Protein AF-A0AAV1ZT58-F1 (afdb_monomer_lite)

pLDDT: mean 81.41, std 15.28, range [24.97, 96.44]

Foldseek 3Di:
DPPPDDPPPDVPVFDWQEKEWQDPDPPPWTWMWTATFQGWIKIWIWGDDPPDIDIDIDTDDDPDDCVQWTWNYKYADPNRQKIKTKIAGPDDDDPPDDDPGIDMDMDGRDDPVVVVVVVVVVFAPPVDPDPPVPLQCSNVVSVLVVVLVCQQVLHDDDPVLVVLLVDDLVCPQPGGDLNVLLSSLSVLVCLLVCSRPDDNPPSVSSVVSNQSSLLSLLLVLLVVLCVVCVVPLVVADPLLLLLNLLSQLSCCLPPVDHDVVSCVSVVHDTDPDNVPRFQSDADPPPRAGWDDDGQFWTAGPVGDIFGAAQNRRDTPPDDDWFAFPPPRHIHDPPNDPPDQARSSNSGGTD

Secondary structure (DSSP, 8-state):
----------SSSS-EEEEEEEESSSTTEEEEEEEETT--EEEEEEEE-SS-EEEEEEEE------TTEEEEEEEE-TTSSEEEEEEEE-SPPPTTSPP---EEEEEESS-HHHHHHHHHHHSS--S-----TT--GGGGHHHHHHHHHHHHTTPPPPHHHHHHHHS-GGGHHHH--HHHHHHHHHHHHHHHTT-S-S--S-HHHHHHHHHHHHHHHHHHHHHHHHHHHTT-GGG--HHHHHHHHHHHHHHHHHH----HHHHHHTTPPPPSSGGGPPP-EE-TTT--EE----SSEEE-TT--EEEBBTTT--B--SS-EEE-TTT--EEETTS--S-SB-TTT-PBP-

Radius of gyration: 26.02 Å; chains: 1; bounding bo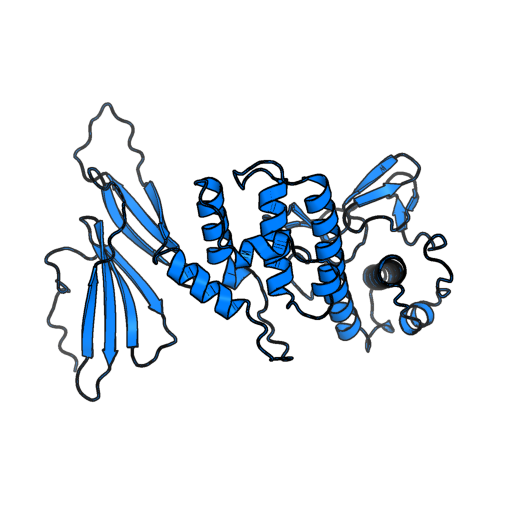x: 71×45×79 Å

Sequence (350 aa):
MIRNVGHSFGLHNLPVTGMAVIDTKSIPQYKVLIATTEGKLIEVKVSLGEDEIKFQHDRLTIDLDLKNNMIQGLALSTNGLLGGIVLKTAVYYDHLEKKEPLQFAMFVTKPFEEIYAKLKNVLKPQYSFLNTDSNAITSYTDYLDIIRMNLAAGIPLPDWLTSFTTNALQNYENCYSTLELYFIRFILHAYVSGLAVGVPKDKTNFEAKMNEIDALIMRRYISKVINSCKESLDLLSPGQAQSLLLMADWLFKKFDTTLDFLYAAFGCDIPIESETLPARETCGICKEEVKLDDLKVAQCPKGHEFTRCCQSLLLCDVVPFNSCPACKSVALKDIWNFDPYCTYCGMMAI

Structure (mmCIF, N/CA/C/O backbone):
data_AF-A0AAV1ZT58-F1
#
_entry.id   AF-A0AAV1ZT58-F1
#
loop_
_atom_site.group_PDB
_atom_site.id
_atom_site.type_symbol
_atom_site.label_atom_id
_atom_site.label_alt_id
_atom_site.label_comp_id
_atom_site.label_asym_id
_atom_site.label_entity_id
_atom_site.label_seq_id
_atom_site.pdbx_PDB_ins_code
_atom_site.Cartn_x
_atom_site.Cartn_y
_atom_site.Cartn_z
_atom_site.occupancy
_atom_site.B_iso_or_equiv
_atom_site.auth_seq_id
_atom_site.auth_comp_id
_atom_site.auth_asym_id
_atom_site.auth_atom_id
_atom_site.pdbx_PDB_model_num
ATOM 1 N N . MET A 1 1 ? -2.047 -23.089 46.368 1.00 28.31 1 MET A N 1
ATOM 2 C CA . MET A 1 1 ? -3.448 -23.492 46.111 1.00 28.31 1 MET A CA 1
ATOM 3 C C . MET A 1 1 ? -4.281 -22.217 46.054 1.00 28.31 1 MET A C 1
ATOM 5 O O . MET A 1 1 ? -4.637 -21.692 47.100 1.00 28.31 1 MET A O 1
ATOM 9 N N . ILE A 1 2 ? -4.491 -21.653 44.861 1.00 27.42 2 ILE A N 1
ATOM 10 C CA . ILE A 1 2 ? -5.350 -20.471 44.695 1.00 27.42 2 ILE A CA 1
ATOM 11 C C . ILE A 1 2 ? -6.784 -20.979 44.850 1.00 27.42 2 ILE A C 1
ATOM 13 O O . ILE A 1 2 ? -7.289 -21.691 43.984 1.00 27.42 2 ILE A O 1
ATOM 17 N N . ARG A 1 3 ? -7.405 -20.721 46.005 1.00 24.97 3 ARG A N 1
ATOM 18 C CA . ARG A 1 3 ? -8.822 -21.026 46.216 1.00 24.97 3 ARG A CA 1
ATOM 19 C C . ARG A 1 3 ? -9.619 -20.106 45.300 1.00 24.97 3 ARG A C 1
ATOM 21 O O . ARG A 1 3 ? -9.642 -18.899 45.511 1.00 24.97 3 ARG A O 1
ATOM 28 N N . ASN A 1 4 ? -10.231 -20.689 44.278 1.00 34.06 4 ASN A N 1
ATOM 29 C CA . ASN A 1 4 ? -11.137 -19.993 43.381 1.00 34.06 4 ASN A CA 1
ATOM 30 C C . ASN A 1 4 ? -12.435 -19.702 44.153 1.00 34.06 4 ASN A C 1
ATOM 32 O O . ASN A 1 4 ? -13.317 -20.553 44.247 1.00 34.06 4 ASN A O 1
ATOM 36 N N . VAL A 1 5 ? -12.489 -18.541 44.803 1.00 28.61 5 VAL A N 1
ATOM 37 C CA . VAL A 1 5 ? -13.676 -18.025 45.488 1.00 28.61 5 VAL A CA 1
ATOM 38 C C . VAL A 1 5 ? -14.131 -16.811 44.698 1.00 28.61 5 VAL A C 1
ATOM 40 O O . VAL A 1 5 ? -13.595 -15.721 44.859 1.00 28.61 5 VAL A O 1
ATOM 43 N N . GLY A 1 6 ? -15.091 -17.018 43.805 1.00 28.69 6 GLY A N 1
ATOM 44 C CA . GLY A 1 6 ? -15.714 -15.931 43.067 1.00 28.69 6 GLY A CA 1
ATOM 45 C C . GLY A 1 6 ? -16.091 -16.349 41.661 1.00 28.69 6 GLY A C 1
ATOM 46 O O . GLY A 1 6 ? -15.263 -16.348 40.756 1.00 28.69 6 GLY A O 1
ATOM 47 N N . HIS A 1 7 ? -17.382 -16.603 41.449 1.00 33.56 7 HIS A N 1
ATOM 48 C CA . HIS A 1 7 ? -17.976 -16.115 40.212 1.00 33.56 7 HIS A CA 1
ATOM 49 C C . HIS A 1 7 ? -17.574 -14.645 40.092 1.00 33.56 7 HIS A C 1
ATOM 51 O O . HIS A 1 7 ? -17.769 -13.887 41.042 1.00 33.56 7 HIS A O 1
ATOM 57 N N . SER A 1 8 ? -16.970 -14.261 38.974 1.00 39.00 8 SER A N 1
ATOM 58 C CA . SER A 1 8 ? -16.594 -12.887 38.669 1.00 39.00 8 SER A CA 1
ATOM 59 C C . SER A 1 8 ? -17.848 -12.034 38.449 1.00 39.00 8 SER A C 1
ATOM 61 O O . SER A 1 8 ? -18.109 -11.533 37.361 1.00 39.00 8 SER A O 1
ATOM 63 N N . PHE A 1 9 ? -18.611 -11.803 39.518 1.00 41.16 9 PHE A N 1
ATOM 64 C CA . PHE A 1 9 ? -19.141 -10.474 39.759 1.00 41.16 9 PHE A CA 1
ATOM 65 C C . PHE A 1 9 ? -17.897 -9.603 39.938 1.00 41.16 9 PHE A C 1
ATOM 67 O O . PHE A 1 9 ? -17.334 -9.507 41.026 1.00 41.16 9 PHE A O 1
ATOM 74 N N . GLY A 1 10 ? -17.372 -9.084 38.823 1.00 46.00 10 GLY A N 1
ATOM 75 C CA . GLY A 1 10 ? -16.346 -8.048 38.867 1.00 46.00 10 GLY A CA 1
ATOM 76 C C . GLY A 1 10 ? -16.891 -6.837 39.626 1.00 46.00 10 GLY A C 1
ATOM 77 O O . GLY A 1 10 ? -18.011 -6.858 40.122 1.00 46.00 10 GLY A O 1
ATOM 78 N N . LEU A 1 11 ? -16.158 -5.731 39.673 1.00 49.84 11 LEU A N 1
ATOM 79 C CA . LEU A 1 11 ? -16.594 -4.465 40.292 1.00 49.84 11 LEU A CA 1
ATOM 80 C C . LEU A 1 11 ? -17.981 -3.916 39.851 1.00 49.84 11 LEU A C 1
ATOM 82 O O . LEU A 1 11 ? -18.419 -2.867 40.321 1.00 49.84 11 LEU A O 1
ATOM 86 N N . HIS A 1 12 ? -18.688 -4.610 38.960 1.00 54.38 12 HIS A N 1
ATOM 87 C CA . HIS A 1 12 ? -20.017 -4.310 38.468 1.00 54.38 12 HIS A CA 1
ATOM 88 C C . HIS A 1 12 ? -20.926 -5.537 38.627 1.00 54.38 12 HIS A C 1
ATOM 90 O O . HIS A 1 12 ? -20.541 -6.653 38.287 1.00 54.38 12 HIS A O 1
ATOM 96 N N . ASN A 1 13 ? -22.163 -5.315 39.080 1.00 60.47 13 ASN A N 1
ATOM 97 C CA . ASN A 1 13 ? -23.188 -6.347 39.318 1.00 60.47 13 ASN A CA 1
ATOM 98 C C . ASN A 1 13 ? -23.697 -7.053 38.041 1.00 60.47 13 ASN A C 1
ATOM 100 O O . ASN A 1 13 ? -24.791 -7.611 38.042 1.00 60.47 13 ASN A O 1
ATOM 104 N N . LEU A 1 14 ? -22.962 -6.982 36.930 1.00 67.31 14 LEU A N 1
ATOM 105 C CA . LEU A 1 14 ? -23.452 -7.338 35.605 1.00 67.31 14 LEU A CA 1
ATOM 106 C C . LEU A 1 14 ? -22.505 -8.315 34.913 1.00 67.31 14 LEU A C 1
ATOM 108 O O . LEU A 1 14 ? -21.288 -8.157 35.035 1.00 67.31 14 LEU A O 1
ATOM 112 N N . PRO A 1 15 ? -23.040 -9.287 34.152 1.00 81.19 15 PRO A N 1
ATOM 113 C CA . PRO A 1 15 ? -22.214 -10.247 33.442 1.00 81.19 15 PRO A CA 1
ATOM 114 C C . PRO A 1 15 ? -21.279 -9.558 32.445 1.00 81.19 15 PRO A C 1
ATOM 116 O O . PRO A 1 15 ? -21.703 -8.736 31.625 1.00 81.19 15 PRO A O 1
ATOM 119 N N . VAL A 1 16 ? -20.005 -9.936 32.508 1.00 83.81 16 VAL A N 1
ATOM 120 C CA . VAL A 1 16 ? -19.015 -9.613 31.483 1.00 83.81 16 VAL A CA 1
ATOM 121 C C . VAL A 1 16 ? -19.302 -10.470 30.256 1.00 83.81 16 VAL A C 1
ATOM 123 O O . VAL A 1 16 ? -19.358 -11.694 30.357 1.00 83.81 16 VAL A O 1
ATOM 126 N N . THR A 1 17 ? -19.481 -9.835 29.101 1.00 86.69 17 THR A N 1
ATOM 127 C CA . THR A 1 17 ? -19.773 -10.517 27.828 1.00 86.69 17 THR A CA 1
ATOM 128 C C . THR A 1 17 ? -18.599 -10.504 26.863 1.00 86.69 17 THR A C 1
ATOM 130 O O . THR A 1 17 ? -18.576 -11.274 25.910 1.00 86.69 17 THR A O 1
ATOM 133 N N . GLY A 1 18 ? -17.588 -9.677 27.120 1.00 86.56 18 GLY A N 1
ATOM 134 C CA . GLY A 1 18 ? -16.367 -9.655 26.332 1.00 86.56 18 GLY A CA 1
ATOM 135 C C . GLY A 1 18 ? -15.209 -9.050 27.104 1.00 86.56 18 GLY A C 1
ATOM 136 O O . GLY A 1 18 ? -15.395 -8.183 27.959 1.00 86.56 18 GLY A O 1
ATOM 137 N N . MET A 1 19 ? -14.008 -9.521 26.794 1.00 88.75 19 MET A N 1
ATOM 138 C CA . MET A 1 19 ? -12.771 -9.053 27.396 1.00 88.75 19 MET A CA 1
ATOM 139 C C . MET A 1 19 ? -11.667 -9.085 26.344 1.00 88.75 19 MET A C 1
ATOM 141 O O . MET A 1 19 ? -11.494 -10.094 25.664 1.00 88.75 19 MET A O 1
ATOM 145 N N . ALA A 1 20 ? -10.917 -7.995 26.225 1.00 89.06 20 ALA A N 1
ATOM 146 C CA . ALA A 1 20 ? -9.813 -7.881 25.282 1.00 89.06 20 ALA A CA 1
ATOM 147 C C . ALA A 1 20 ? -8.636 -7.136 25.920 1.00 89.06 20 ALA A C 1
ATOM 149 O O . ALA A 1 20 ? -8.824 -6.156 26.637 1.00 89.06 20 ALA A O 1
ATOM 150 N N . VAL A 1 21 ? -7.411 -7.596 25.673 1.00 84.19 21 VAL A N 1
ATOM 151 C CA . VAL A 1 21 ? -6.200 -6.965 26.215 1.00 84.19 21 VAL A CA 1
ATOM 152 C C . VAL A 1 21 ? -5.787 -5.805 25.305 1.00 84.19 21 VAL A C 1
ATOM 154 O O . VAL A 1 21 ? -5.657 -5.990 24.100 1.00 84.19 21 VAL A O 1
ATOM 157 N N . ILE A 1 22 ? -5.598 -4.614 25.878 1.00 78.31 22 ILE A N 1
ATOM 158 C CA . ILE A 1 22 ? -5.212 -3.382 25.167 1.00 78.31 22 ILE A CA 1
ATOM 159 C C . ILE A 1 22 ? -3.689 -3.299 25.010 1.00 78.31 22 ILE A C 1
ATOM 161 O O . ILE A 1 22 ? -3.194 -2.869 23.972 1.00 78.31 22 ILE A O 1
ATOM 165 N N . ASP A 1 23 ? -2.938 -3.677 26.046 1.00 69.50 23 ASP A N 1
ATOM 166 C CA . ASP A 1 23 ? -1.476 -3.617 26.038 1.00 69.50 23 ASP A CA 1
ATOM 167 C C . ASP A 1 23 ? -0.884 -4.812 26.789 1.00 69.50 23 ASP A C 1
ATOM 169 O O . ASP A 1 23 ? -1.207 -5.058 27.954 1.00 69.50 23 ASP A O 1
ATOM 173 N N . THR A 1 24 ? -0.033 -5.565 26.094 1.00 61.97 24 THR A N 1
ATOM 174 C CA . THR A 1 24 ? 0.705 -6.717 26.625 1.00 61.97 24 THR A CA 1
ATOM 175 C C . THR A 1 24 ? 2.170 -6.393 26.921 1.00 61.97 24 THR A C 1
ATOM 177 O O . THR A 1 24 ? 2.862 -7.222 27.506 1.00 61.97 24 THR A O 1
ATOM 180 N N . LYS A 1 25 ? 2.668 -5.217 26.510 1.00 63.12 25 LYS A N 1
ATOM 181 C CA . LYS A 1 25 ? 4.100 -4.874 26.530 1.00 63.12 25 LYS A CA 1
ATOM 182 C C . LYS A 1 25 ? 4.515 -4.038 27.739 1.00 63.12 25 LYS A C 1
ATOM 184 O O . LYS A 1 25 ? 5.704 -3.969 28.036 1.00 63.12 25 LYS A O 1
ATOM 189 N N . SER A 1 26 ? 3.576 -3.424 28.451 1.00 59.78 26 SER A N 1
ATOM 190 C CA . SER A 1 26 ? 3.847 -2.542 29.592 1.00 59.78 26 SER A CA 1
ATOM 191 C C . SER A 1 26 ? 3.898 -3.283 30.936 1.00 59.78 26 SER A C 1
ATOM 193 O O . SER A 1 26 ? 3.278 -2.873 31.909 1.00 59.78 26 SER A O 1
ATOM 195 N N . ILE A 1 27 ? 4.688 -4.358 31.033 1.00 60.66 27 ILE A N 1
ATOM 196 C CA . ILE A 1 27 ? 4.949 -5.043 32.317 1.00 60.66 27 ILE A CA 1
ATOM 197 C C . ILE A 1 27 ? 5.491 -4.022 33.343 1.00 60.66 27 ILE A C 1
ATOM 199 O O . ILE A 1 27 ? 6.406 -3.270 32.999 1.00 60.66 27 ILE A O 1
ATOM 203 N N . PRO A 1 28 ? 4.970 -3.972 34.591 1.00 64.25 28 PRO A N 1
ATOM 204 C CA . PRO A 1 28 ? 4.039 -4.910 35.242 1.00 64.25 28 PRO A CA 1
ATOM 205 C C . PRO A 1 28 ? 2.551 -4.498 35.202 1.00 64.25 28 PRO A C 1
ATOM 207 O O . PRO A 1 28 ? 1.754 -5.004 35.995 1.00 64.25 28 PRO A O 1
ATOM 210 N N . GLN A 1 29 ? 2.168 -3.562 34.331 1.00 70.69 29 GLN A N 1
ATOM 211 C CA . GLN A 1 29 ? 0.806 -3.045 34.197 1.00 70.69 29 GLN A CA 1
ATOM 212 C C . GLN A 1 29 ? 0.121 -3.566 32.927 1.00 70.69 29 GLN A C 1
ATOM 214 O O . GLN A 1 29 ? 0.456 -3.178 31.814 1.00 70.69 29 GLN A O 1
ATOM 219 N N . TYR A 1 30 ? -0.905 -4.393 33.086 1.00 78.12 30 TYR A N 1
ATOM 220 C CA . TYR A 1 30 ? -1.758 -4.822 31.981 1.00 78.12 30 TYR A CA 1
ATOM 221 C C . TYR A 1 30 ? -2.966 -3.906 31.864 1.00 78.12 30 TYR A C 1
ATOM 223 O O . TYR A 1 30 ? -3.545 -3.490 32.867 1.00 78.12 30 TYR A O 1
ATOM 231 N N . LYS A 1 31 ? -3.389 -3.621 30.635 1.00 82.56 31 LYS A N 1
ATOM 232 C CA . LYS A 1 31 ? -4.640 -2.902 30.375 1.00 82.56 31 LYS A CA 1
ATOM 233 C C . LYS A 1 31 ? -5.614 -3.820 29.664 1.00 82.56 31 LYS A C 1
ATOM 235 O O . LYS A 1 31 ? -5.269 -4.405 28.640 1.00 82.56 31 LYS A O 1
ATOM 240 N N . VAL A 1 32 ? -6.824 -3.933 30.194 1.00 85.31 32 VAL A N 1
ATOM 241 C CA . VAL A 1 32 ? -7.874 -4.815 29.683 1.00 85.31 32 VAL A CA 1
ATOM 242 C C . VAL A 1 32 ? -9.139 -4.002 29.460 1.00 85.31 32 VAL A C 1
ATOM 244 O O . VAL A 1 32 ? -9.558 -3.261 30.339 1.00 85.31 32 VAL A O 1
ATOM 247 N N . LEU A 1 33 ? -9.761 -4.143 28.296 1.00 87.31 33 LEU A N 1
ATOM 248 C CA . LEU A 1 33 ? -11.085 -3.609 28.019 1.00 87.31 33 LEU A CA 1
ATOM 249 C C . LEU A 1 33 ? -12.132 -4.685 28.292 1.00 87.31 33 LEU A C 1
ATOM 251 O O . LEU A 1 33 ? -12.008 -5.813 27.813 1.00 87.31 33 LEU A O 1
ATOM 255 N N . ILE A 1 34 ? -13.166 -4.328 29.042 1.00 88.00 34 ILE A N 1
ATOM 256 C CA . ILE A 1 34 ? -14.262 -5.214 29.426 1.00 88.00 34 ILE A CA 1
ATOM 257 C C . ILE A 1 34 ? -15.576 -4.644 28.898 1.00 88.00 34 ILE A C 1
ATOM 259 O O . ILE A 1 34 ? -15.835 -3.451 29.047 1.00 88.00 34 ILE A O 1
ATOM 263 N N . ALA A 1 35 ? -16.410 -5.509 28.323 1.00 88.06 35 ALA A N 1
ATOM 264 C CA . ALA A 1 35 ? -17.783 -5.210 27.936 1.00 88.06 35 ALA A CA 1
ATOM 265 C C . ALA A 1 35 ? -18.784 -5.941 28.839 1.00 88.06 35 ALA A C 1
ATOM 267 O O . ALA A 1 35 ? -18.573 -7.104 29.193 1.00 88.06 35 ALA A O 1
ATOM 268 N N . THR A 1 36 ? -19.886 -5.278 29.187 1.00 85.19 36 THR A N 1
ATOM 269 C CA . THR A 1 36 ? -20.992 -5.875 29.956 1.00 85.19 36 THR A CA 1
ATOM 270 C C . THR A 1 36 ? -22.255 -6.045 29.112 1.00 85.19 36 THR A C 1
ATOM 272 O O . THR A 1 36 ? -22.411 -5.398 28.077 1.00 85.19 36 THR A O 1
ATOM 275 N N . THR A 1 37 ? -23.200 -6.871 29.575 1.00 80.69 37 THR A N 1
ATOM 276 C CA . THR A 1 37 ? -24.511 -7.075 28.919 1.00 80.69 37 THR A CA 1
ATOM 277 C C . THR A 1 37 ? -25.294 -5.780 28.676 1.00 80.69 37 THR A C 1
ATOM 279 O O . THR A 1 37 ? -25.875 -5.622 27.608 1.00 80.69 37 THR A O 1
ATOM 282 N N . GLU A 1 38 ? -25.280 -4.843 29.630 1.00 75.38 38 GLU A N 1
ATOM 283 C CA . GLU A 1 38 ? -25.926 -3.514 29.526 1.00 75.38 38 GLU A CA 1
ATOM 284 C C . GLU A 1 38 ? -25.142 -2.519 28.650 1.00 75.38 38 GLU A C 1
ATOM 286 O O . GLU A 1 38 ? -25.475 -1.340 28.571 1.00 75.38 38 GLU A O 1
ATOM 291 N N . GLY A 1 39 ? -24.048 -2.987 28.051 1.00 76.75 39 GLY A N 1
ATOM 292 C CA . GLY A 1 39 ? -23.196 -2.248 27.136 1.00 76.75 39 GLY A CA 1
ATOM 293 C C . GLY A 1 39 ? -22.341 -1.156 27.764 1.00 76.75 39 GLY A C 1
ATOM 294 O O . GLY A 1 39 ? -22.029 -0.144 27.139 1.00 76.75 39 GLY A O 1
ATOM 295 N N . LYS A 1 40 ? -21.890 -1.388 29.001 1.00 80.56 40 LYS A N 1
ATOM 296 C CA . LYS A 1 40 ? -20.787 -0.611 29.575 1.00 80.56 40 LYS A CA 1
ATOM 297 C C . LYS A 1 40 ? -19.470 -1.140 29.019 1.00 80.56 40 LYS A C 1
ATOM 299 O O . LYS A 1 40 ? -19.256 -2.351 28.996 1.00 80.56 40 LYS A O 1
ATOM 304 N N . LEU A 1 41 ? -18.590 -0.219 28.635 1.00 83.56 41 LEU A N 1
ATOM 305 C CA . LEU A 1 41 ? -17.205 -0.498 28.272 1.00 83.56 41 LEU A CA 1
ATOM 306 C C . LEU A 1 41 ? -16.284 0.109 29.330 1.00 83.56 41 LEU A C 1
ATOM 308 O O . LEU A 1 41 ? -16.396 1.285 29.679 1.00 83.56 41 LEU A O 1
ATOM 312 N N . ILE A 1 42 ? -15.430 -0.724 29.915 1.00 82.81 42 ILE A N 1
ATOM 313 C CA . ILE A 1 42 ? -14.624 -0.372 31.087 1.00 82.81 42 ILE A CA 1
ATOM 314 C C . ILE A 1 42 ? -13.181 -0.780 30.821 1.00 82.81 42 ILE A C 1
ATOM 316 O O . ILE A 1 42 ? -12.901 -1.951 30.571 1.00 82.81 42 ILE A O 1
ATOM 320 N N . GLU A 1 43 ? -12.266 0.184 30.881 1.00 84.50 43 GLU A N 1
ATOM 321 C CA . GLU A 1 43 ? -10.831 -0.082 30.894 1.00 84.50 43 GLU A CA 1
ATOM 322 C C . GLU A 1 43 ? -10.417 -0.431 32.326 1.00 84.50 43 GLU A C 1
ATOM 324 O O . GLU A 1 43 ? -10.634 0.341 33.256 1.00 84.50 43 GLU A O 1
ATOM 329 N N . VAL A 1 44 ? -9.808 -1.595 32.510 1.00 82.94 44 VAL A N 1
ATOM 330 C CA . VAL A 1 44 ? -9.241 -2.058 33.773 1.00 82.94 44 VAL A CA 1
ATOM 331 C C . VAL A 1 44 ? -7.729 -2.137 33.621 1.00 82.94 44 VAL A C 1
ATOM 333 O O . VAL A 1 44 ? -7.201 -2.889 32.802 1.00 82.94 44 VAL A O 1
ATOM 336 N N . LYS A 1 45 ? -7.024 -1.353 34.427 1.00 83.19 45 LYS A N 1
ATOM 337 C CA . LYS A 1 45 ? -5.577 -1.403 34.608 1.00 83.19 45 LYS A CA 1
ATOM 338 C C . LYS A 1 45 ? -5.280 -2.359 35.756 1.00 83.19 45 LYS A C 1
ATOM 340 O O . LYS A 1 45 ? -5.749 -2.162 36.875 1.00 83.19 45 LYS A O 1
ATOM 345 N N . VAL A 1 46 ? -4.505 -3.391 35.467 1.00 80.88 46 VAL A N 1
ATOM 346 C CA . VAL A 1 46 ? -4.082 -4.420 36.414 1.00 80.88 46 VAL A CA 1
ATOM 347 C C . VAL A 1 46 ? -2.592 -4.243 36.650 1.00 80.88 46 VAL A C 1
ATOM 349 O O . VAL A 1 46 ? -1.806 -4.433 35.727 1.00 80.88 46 VAL A O 1
ATOM 352 N N . SER A 1 47 ? -2.187 -3.875 37.860 1.00 81.19 47 SER A N 1
ATOM 353 C CA . SER A 1 47 ? -0.776 -3.778 38.235 1.00 81.19 47 SER A CA 1
ATOM 354 C C . SER A 1 47 ? -0.393 -4.893 39.202 1.00 81.19 47 SER A C 1
ATOM 356 O O . SER A 1 47 ? -1.093 -5.161 40.179 1.00 81.19 47 SER A O 1
ATOM 358 N N . LEU A 1 48 ? 0.722 -5.561 38.907 1.00 76.62 48 LEU A N 1
ATOM 359 C CA . LEU A 1 48 ? 1.322 -6.557 39.792 1.00 76.62 48 LEU A CA 1
ATOM 360 C C . LEU A 1 48 ? 2.217 -5.837 40.809 1.00 76.62 48 LEU A C 1
ATOM 362 O O . LEU A 1 48 ? 3.235 -5.256 40.432 1.00 76.62 48 LEU A O 1
ATOM 366 N N . GLY A 1 49 ? 1.814 -5.835 42.079 1.00 72.00 49 GLY A N 1
ATOM 367 C CA . GLY A 1 49 ? 2.695 -5.518 43.203 1.00 72.00 49 GLY A CA 1
ATOM 368 C C . GLY A 1 49 ? 3.497 -6.745 43.646 1.00 72.00 49 GLY A C 1
ATOM 369 O O . GLY A 1 49 ? 3.310 -7.835 43.108 1.00 72.00 49 GLY A O 1
ATOM 370 N N . GLU A 1 50 ? 4.375 -6.572 44.638 1.00 73.38 50 GLU A N 1
ATOM 371 C CA . GLU A 1 50 ? 5.189 -7.671 45.188 1.00 73.38 50 GLU A CA 1
ATOM 372 C C . GLU A 1 50 ? 4.319 -8.770 45.833 1.00 73.38 50 GLU A C 1
ATOM 374 O O . GLU A 1 50 ? 4.585 -9.947 45.611 1.00 73.38 50 GLU A O 1
ATOM 379 N N . ASP A 1 51 ? 3.224 -8.390 46.510 1.00 79.31 51 ASP A N 1
ATOM 380 C CA . ASP A 1 51 ? 2.326 -9.319 47.225 1.00 79.31 51 ASP A CA 1
ATOM 381 C C . ASP A 1 51 ? 0.833 -9.201 46.842 1.00 79.31 51 ASP A C 1
ATOM 383 O O . ASP A 1 51 ? 0.000 -9.982 47.307 1.00 79.31 51 ASP A O 1
ATOM 387 N N . GLU A 1 52 ? 0.453 -8.232 46.002 1.00 78.38 52 GLU A N 1
ATOM 388 C CA . GLU A 1 52 ? -0.953 -7.949 45.684 1.00 78.38 52 GLU A CA 1
ATOM 389 C C . GLU A 1 52 ? -1.179 -7.550 44.220 1.00 78.38 52 GLU A C 1
ATOM 391 O O . GLU A 1 52 ? -0.353 -6.885 43.594 1.00 78.38 52 GLU A O 1
ATOM 396 N N . ILE A 1 53 ? -2.340 -7.928 43.676 1.00 76.56 53 ILE A N 1
ATOM 397 C CA . ILE A 1 53 ? -2.806 -7.477 42.360 1.00 76.56 53 ILE A CA 1
ATOM 398 C C . ILE A 1 53 ? -3.696 -6.253 42.572 1.00 76.56 53 ILE A C 1
ATOM 400 O O . ILE A 1 53 ? -4.753 -6.349 43.197 1.00 76.56 53 ILE A O 1
ATOM 404 N N . LYS A 1 54 ? -3.287 -5.103 42.034 1.00 78.31 54 LYS A N 1
ATOM 405 C CA . LYS A 1 54 ? -4.053 -3.855 42.104 1.00 78.31 54 LYS A CA 1
ATOM 406 C C . LYS A 1 54 ? -4.870 -3.663 40.837 1.00 78.31 54 LYS A C 1
ATOM 408 O O . LYS A 1 54 ? -4.350 -3.765 39.729 1.00 78.31 54 LYS A O 1
ATOM 413 N N . PHE A 1 55 ? -6.143 -3.329 41.016 1.00 77.88 55 PHE A N 1
ATOM 414 C CA . PHE A 1 55 ? -7.060 -2.996 39.931 1.00 77.88 55 PHE A CA 1
ATOM 415 C C . PHE A 1 55 ? -7.409 -1.511 40.008 1.00 77.88 55 PHE A C 1
ATOM 417 O O . PHE A 1 55 ? -7.906 -1.035 41.026 1.00 77.88 55 PHE A O 1
ATOM 424 N N . GLN A 1 56 ? -7.161 -0.779 38.929 1.00 77.69 56 GLN A N 1
ATOM 425 C CA . GLN A 1 56 ? -7.698 0.561 38.705 1.00 77.69 56 GLN A CA 1
ATOM 426 C C . GLN A 1 56 ? -8.628 0.486 37.501 1.00 77.69 56 GLN A C 1
ATOM 428 O O . GLN A 1 56 ? -8.311 -0.200 36.534 1.00 77.69 56 GLN A O 1
ATOM 433 N N . HIS A 1 57 ? -9.771 1.159 37.539 1.00 72.69 57 HIS A N 1
ATOM 434 C CA . HIS A 1 57 ? -10.726 1.110 36.438 1.00 72.69 57 HIS A CA 1
ATOM 435 C C . HIS A 1 57 ? -11.128 2.513 35.996 1.00 72.69 57 HIS A C 1
ATOM 437 O O . HIS A 1 57 ? -11.466 3.362 36.817 1.00 72.69 57 HIS A O 1
ATOM 443 N N . ASP A 1 58 ? -11.165 2.715 34.687 1.00 70.75 58 ASP A N 1
ATOM 444 C CA . ASP A 1 58 ? -11.658 3.925 34.047 1.00 70.75 58 ASP A CA 1
ATOM 445 C C . ASP A 1 58 ? -12.812 3.529 33.120 1.00 70.75 58 ASP A C 1
ATOM 447 O O . ASP A 1 58 ? -12.696 2.623 32.289 1.00 70.75 58 ASP A O 1
ATOM 451 N N . ARG A 1 59 ? -13.970 4.179 33.268 1.00 69.50 59 ARG A N 1
ATOM 452 C CA . ARG A 1 59 ? -15.104 3.926 32.374 1.00 69.50 59 ARG A CA 1
ATOM 453 C C . ARG A 1 59 ? -14.830 4.602 31.034 1.00 69.50 59 ARG A C 1
ATOM 455 O O . ARG A 1 59 ? -14.632 5.812 30.990 1.00 69.50 59 ARG A O 1
ATOM 462 N N . LEU A 1 60 ? -14.882 3.832 29.950 1.00 69.88 60 LEU A N 1
ATOM 463 C CA . LEU A 1 60 ? -14.882 4.385 28.603 1.00 69.88 60 LEU A CA 1
ATOM 464 C C . LEU A 1 60 ? -16.311 4.781 28.248 1.00 69.88 60 LEU A C 1
ATOM 466 O O . LEU A 1 60 ? -17.227 3.956 28.230 1.00 69.88 60 LEU A O 1
ATOM 470 N N . THR A 1 61 ? -16.505 6.067 27.989 1.00 65.81 61 THR A N 1
ATOM 471 C CA . THR A 1 61 ? -17.754 6.558 27.417 1.00 65.81 61 THR A CA 1
ATOM 472 C C . THR A 1 61 ? -17.662 6.373 25.915 1.00 65.81 61 THR A C 1
ATOM 474 O O . THR A 1 61 ? -16.830 7.004 25.269 1.00 65.81 61 THR A O 1
ATOM 477 N N . ILE A 1 62 ? -18.495 5.491 25.374 1.00 64.44 62 ILE A N 1
ATOM 478 C CA . ILE A 1 62 ? -18.634 5.324 23.930 1.00 64.44 62 ILE A CA 1
ATOM 479 C C . ILE A 1 62 ? -20.047 5.735 23.574 1.00 64.44 62 ILE A C 1
ATOM 481 O O . ILE A 1 62 ? -21.001 5.299 24.220 1.00 64.44 62 ILE A O 1
ATOM 485 N N . ASP A 1 63 ? -20.155 6.606 22.581 1.00 60.94 63 ASP A N 1
ATOM 486 C CA . ASP A 1 63 ? -21.427 7.096 22.072 1.00 60.94 63 ASP A CA 1
ATOM 487 C C . ASP A 1 63 ? -22.055 6.032 21.160 1.00 60.94 63 ASP A C 1
ATOM 489 O O . ASP A 1 63 ? -21.930 6.056 19.938 1.00 60.94 63 ASP A O 1
ATOM 493 N N . LEU A 1 64 ? -22.629 5.003 21.783 1.00 66.44 64 LEU A N 1
ATOM 494 C CA . LEU A 1 64 ? -23.353 3.928 21.114 1.00 66.44 64 LEU A CA 1
ATOM 495 C C . LEU A 1 64 ? -24.786 3.922 21.643 1.00 66.44 64 LEU A C 1
ATOM 497 O O . LEU A 1 64 ? -25.007 3.703 22.837 1.00 66.44 64 LEU A O 1
ATOM 501 N N . ASP A 1 65 ? -25.766 4.135 20.761 1.00 67.75 65 ASP A N 1
ATOM 502 C CA . ASP A 1 65 ? -27.173 3.962 21.126 1.00 67.75 65 ASP A CA 1
ATOM 503 C C . ASP A 1 65 ? -27.484 2.465 21.264 1.00 67.75 65 ASP A C 1
ATOM 505 O O . ASP A 1 65 ? -27.665 1.730 20.292 1.00 67.75 65 ASP A O 1
ATOM 509 N N . LEU A 1 66 ? -27.503 2.006 22.512 1.00 72.50 66 LEU A N 1
ATOM 510 C CA . LEU A 1 66 ? -27.737 0.613 22.878 1.00 72.50 66 LEU A CA 1
ATOM 511 C C . LEU A 1 66 ? -29.181 0.346 23.311 1.00 72.50 66 LEU A C 1
ATOM 513 O O . LEU A 1 66 ? -29.450 -0.739 23.817 1.00 72.50 66 LEU A O 1
ATOM 517 N N . LYS A 1 67 ? -30.118 1.294 23.139 1.00 68.00 67 LYS A N 1
ATOM 518 C CA . LYS A 1 67 ? -31.477 1.221 23.722 1.00 68.00 67 LYS A CA 1
ATOM 519 C C . LYS A 1 67 ? -32.180 -0.129 23.555 1.00 68.00 67 LYS A C 1
ATOM 521 O O . LYS A 1 67 ? -32.889 -0.548 24.462 1.00 68.00 67 LYS A O 1
ATOM 526 N N . ASN A 1 68 ? -31.945 -0.819 22.439 1.00 76.44 68 ASN A N 1
ATOM 527 C CA . ASN A 1 68 ? -32.570 -2.103 22.123 1.00 76.44 68 ASN A CA 1
ATOM 528 C C . ASN A 1 68 ? -31.575 -3.266 21.990 1.00 76.44 68 ASN A C 1
ATOM 530 O O . ASN A 1 68 ? -31.969 -4.342 21.544 1.00 76.44 68 ASN A O 1
ATOM 534 N N . ASN A 1 69 ? -30.306 -3.082 22.363 1.00 80.38 69 ASN A N 1
ATOM 535 C CA . ASN A 1 69 ? -29.218 -4.014 22.075 1.00 80.38 69 ASN A CA 1
ATOM 536 C C . ASN A 1 69 ? -28.391 -4.361 23.326 1.00 80.38 69 ASN A C 1
ATOM 538 O O . ASN A 1 69 ? -28.083 -3.508 24.149 1.00 80.38 69 ASN A O 1
ATOM 542 N N . MET A 1 70 ? -27.977 -5.624 23.438 1.00 84.62 70 MET A N 1
ATOM 543 C CA . MET A 1 70 ? -27.000 -6.111 24.420 1.00 84.62 70 MET A CA 1
ATOM 544 C C . MET A 1 70 ? -25.691 -6.471 23.728 1.00 84.62 70 MET A C 1
ATOM 546 O O . MET A 1 70 ? -25.705 -7.062 22.646 1.00 84.62 70 MET A O 1
ATOM 550 N N . ILE A 1 71 ? -24.563 -6.219 24.393 1.00 87.00 71 ILE A N 1
ATOM 551 C CA . ILE A 1 71 ? -23.250 -6.657 23.904 1.00 87.00 71 ILE A CA 1
ATOM 552 C C . ILE A 1 71 ? -23.068 -8.150 24.197 1.00 87.00 71 ILE A C 1
ATOM 554 O O . ILE A 1 71 ? -23.223 -8.582 25.336 1.00 87.00 71 ILE A O 1
ATOM 558 N N . GLN A 1 72 ? -22.715 -8.931 23.178 1.00 87.81 72 GLN A N 1
ATOM 559 C CA . GLN A 1 72 ? -22.431 -10.372 23.249 1.00 87.81 72 GLN A CA 1
ATOM 560 C C . GLN A 1 72 ? -20.942 -10.705 23.114 1.00 87.81 72 GLN A C 1
ATOM 562 O O . GLN A 1 72 ? -20.546 -11.839 23.358 1.00 87.81 72 GLN A O 1
ATOM 567 N N . GLY A 1 73 ? -20.123 -9.743 22.698 1.00 88.12 73 GLY A N 1
ATOM 568 C CA . GLY A 1 73 ? -18.698 -9.953 22.504 1.00 88.12 73 GLY A CA 1
ATOM 569 C C . GLY A 1 73 ? -17.966 -8.647 22.255 1.00 88.12 73 GLY A C 1
ATOM 570 O O . GLY A 1 73 ? -18.563 -7.659 21.826 1.00 88.12 73 GLY A O 1
ATOM 571 N N . LEU A 1 74 ? -16.667 -8.674 22.531 1.00 90.81 74 LEU A N 1
ATOM 572 C CA . LEU A 1 74 ? -15.740 -7.566 22.354 1.00 90.81 74 LEU A CA 1
ATOM 573 C C . LEU A 1 74 ? -14.445 -8.113 21.756 1.00 90.81 74 LEU A C 1
ATOM 575 O O . LEU A 1 74 ? -13.909 -9.104 22.248 1.00 90.81 74 LEU A O 1
ATOM 579 N N . ALA A 1 75 ? -13.931 -7.430 20.742 1.00 91.88 75 ALA A N 1
ATOM 580 C CA . ALA A 1 75 ? -12.609 -7.658 20.185 1.00 91.88 75 ALA A CA 1
ATOM 581 C C . ALA A 1 75 ? -11.880 -6.324 20.012 1.00 91.88 75 ALA A C 1
ATOM 583 O O . ALA A 1 75 ? -12.505 -5.278 19.828 1.00 91.88 75 ALA A O 1
ATOM 584 N N . LEU A 1 76 ? -10.553 -6.374 20.062 1.00 90.06 76 LEU A N 1
ATOM 585 C CA . LEU A 1 76 ? -9.687 -5.240 19.769 1.00 90.06 76 LEU A CA 1
ATOM 586 C C . LEU A 1 76 ? -8.793 -5.572 18.581 1.00 90.06 76 LEU A C 1
ATOM 588 O O . LEU A 1 76 ? -8.370 -6.713 18.395 1.00 90.06 76 LEU A O 1
ATOM 592 N N . SER A 1 77 ? -8.507 -4.542 17.800 1.00 88.69 77 SER A N 1
ATOM 593 C CA . SER A 1 77 ? -7.439 -4.538 16.804 1.00 88.69 77 SER A CA 1
ATOM 594 C C . SER A 1 77 ? -6.059 -4.735 17.444 1.00 88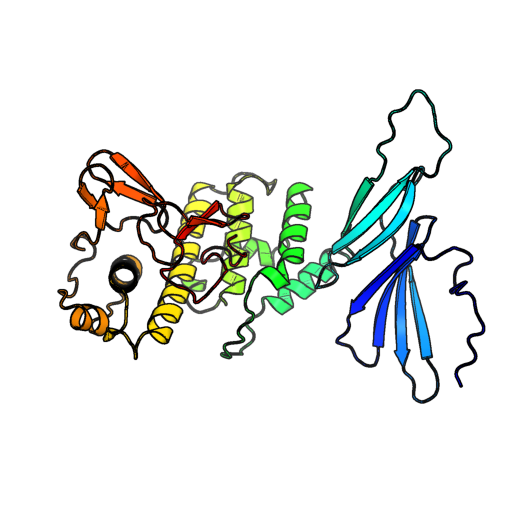.69 77 SER A C 1
ATOM 596 O O . SER A 1 77 ? -5.882 -4.577 18.654 1.00 88.69 77 SER A O 1
ATOM 598 N N . THR A 1 78 ? -5.054 -5.069 16.634 1.00 81.06 78 THR A N 1
ATOM 599 C CA . THR A 1 78 ? -3.710 -5.445 17.110 1.00 81.06 78 THR A CA 1
ATOM 600 C C . THR A 1 78 ? -2.989 -4.328 17.863 1.00 81.06 78 THR A C 1
ATOM 602 O O . THR A 1 78 ? -2.231 -4.618 18.787 1.00 81.06 78 THR A O 1
ATOM 605 N N . ASN A 1 79 ? -3.218 -3.059 17.510 1.00 80.31 79 ASN A N 1
ATOM 606 C CA . ASN A 1 79 ? -2.669 -1.913 18.248 1.00 80.31 79 ASN A CA 1
ATOM 607 C C . ASN A 1 79 ? -3.664 -1.300 19.255 1.00 80.31 79 ASN A C 1
ATOM 609 O O . ASN A 1 79 ? -3.338 -0.299 19.906 1.00 80.31 79 ASN A O 1
ATOM 613 N N . GLY A 1 80 ? -4.847 -1.910 19.388 1.00 85.62 80 GLY A N 1
ATOM 614 C CA . GLY A 1 80 ? -5.872 -1.575 20.368 1.00 85.62 80 GLY A CA 1
ATOM 615 C C . GLY A 1 80 ? -6.614 -0.265 20.113 1.00 85.62 80 GLY A C 1
ATOM 616 O O . GLY A 1 80 ? -7.326 0.182 21.010 1.00 85.62 80 GLY A O 1
ATOM 617 N N . LEU A 1 81 ? -6.451 0.379 18.951 1.00 88.44 81 LEU A N 1
ATOM 618 C CA . LEU A 1 81 ? -7.080 1.675 18.649 1.00 88.44 81 LEU A CA 1
ATOM 619 C C . LEU A 1 81 ? -8.512 1.546 18.122 1.00 88.44 81 LEU A C 1
ATOM 621 O O . LEU A 1 81 ? -9.340 2.425 18.363 1.00 88.44 81 LEU A O 1
ATOM 625 N N . LEU A 1 82 ? -8.806 0.443 17.437 1.00 90.62 82 LEU A N 1
ATOM 626 C CA . LEU A 1 82 ? -10.154 0.065 17.024 1.00 90.62 82 LEU A CA 1
ATOM 627 C C . LEU A 1 82 ? -10.673 -1.082 17.887 1.00 90.62 82 LEU A C 1
ATOM 629 O O . LEU A 1 82 ? -9.966 -2.070 18.113 1.00 90.62 82 LEU A O 1
ATOM 633 N N . GLY A 1 83 ? -11.913 -0.945 18.343 1.00 90.06 83 GLY A N 1
ATOM 634 C CA . GLY A 1 83 ? -12.675 -1.984 19.018 1.00 90.06 83 GLY A CA 1
ATOM 635 C C . GLY A 1 83 ? -13.894 -2.383 18.201 1.00 90.06 83 GLY A C 1
ATOM 636 O O . GLY A 1 83 ? -14.502 -1.557 17.526 1.00 90.06 83 GLY A O 1
ATOM 637 N N . GLY A 1 84 ? -14.240 -3.663 18.257 1.00 91.31 84 GLY A N 1
ATOM 638 C CA . GLY A 1 84 ? -15.441 -4.219 17.653 1.00 91.31 84 GLY A CA 1
ATOM 639 C C . GLY A 1 84 ? -16.312 -4.859 18.722 1.00 91.31 84 GLY A C 1
ATOM 640 O O . GLY A 1 84 ? -15.815 -5.620 19.553 1.00 91.31 84 GLY A O 1
ATOM 641 N N . ILE A 1 85 ? -17.609 -4.573 18.695 1.00 90.56 85 ILE A N 1
ATOM 642 C CA . ILE A 1 85 ? -18.601 -5.225 19.548 1.00 90.56 85 ILE A CA 1
ATOM 643 C C . ILE A 1 85 ? -19.664 -5.907 18.708 1.00 90.56 85 ILE A C 1
ATOM 645 O O . ILE A 1 85 ? -20.083 -5.419 17.658 1.00 90.56 85 ILE A O 1
ATOM 649 N N . VAL A 1 86 ? -20.113 -7.047 19.215 1.00 89.56 86 VAL A N 1
ATOM 650 C CA . VAL A 1 86 ? -21.233 -7.788 18.651 1.00 89.56 86 VAL A CA 1
ATOM 651 C C . VAL A 1 86 ? -22.465 -7.482 19.485 1.00 89.56 86 VAL A C 1
ATOM 653 O O . VAL A 1 86 ? -22.466 -7.686 20.698 1.00 89.56 86 VAL A O 1
ATOM 656 N N . LEU A 1 87 ? -23.502 -6.982 18.833 1.00 87.19 87 LEU A N 1
ATOM 657 C CA . LEU A 1 87 ? -24.759 -6.560 19.423 1.00 87.19 87 LEU A CA 1
ATOM 658 C C . LEU A 1 87 ? -25.863 -7.554 19.069 1.00 87.19 87 LEU A C 1
ATOM 660 O O . LEU A 1 87 ? -25.955 -8.043 17.943 1.00 87.19 87 LEU A O 1
ATOM 664 N N . LYS A 1 88 ? -26.723 -7.838 20.041 1.00 84.31 88 LYS A N 1
ATOM 665 C CA . LYS A 1 88 ? -27.928 -8.648 19.865 1.00 84.31 88 LYS A CA 1
ATOM 666 C C . LYS A 1 88 ? -29.122 -7.892 20.416 1.00 84.31 88 LYS A C 1
ATOM 668 O O . LYS A 1 88 ? -29.034 -7.350 21.515 1.00 84.31 88 LYS A O 1
ATOM 673 N N . THR A 1 89 ? -30.245 -7.936 19.710 1.00 79.25 89 THR A N 1
ATOM 674 C CA . THR A 1 89 ? -31.489 -7.327 20.180 1.00 79.25 89 THR A CA 1
ATOM 675 C C . THR A 1 89 ? -31.884 -7.877 21.554 1.00 79.25 89 THR A C 1
ATOM 677 O O . THR A 1 89 ? -31.975 -9.092 21.754 1.00 79.25 89 THR A O 1
ATOM 680 N N . ALA A 1 90 ? -32.074 -6.965 22.504 1.00 73.06 90 ALA A N 1
ATOM 681 C CA . ALA A 1 90 ? -32.367 -7.217 23.912 1.00 73.06 90 ALA A CA 1
ATOM 682 C C . ALA A 1 90 ? -33.867 -7.296 24.215 1.00 73.06 90 ALA A C 1
ATOM 684 O O . ALA A 1 90 ? -34.273 -7.858 25.230 1.00 73.06 90 ALA A O 1
ATOM 685 N N . VAL A 1 91 ? -34.678 -6.687 23.350 1.00 69.12 91 VAL A N 1
ATOM 686 C CA . VAL A 1 91 ? -36.116 -6.506 23.552 1.00 69.12 91 VAL A CA 1
ATOM 687 C C . VAL A 1 91 ? -36.893 -7.720 23.053 1.00 69.12 91 VAL A C 1
ATOM 689 O O . VAL A 1 91 ? -36.469 -8.422 22.130 1.00 69.12 91 VAL A O 1
ATOM 692 N N . TYR A 1 92 ? -38.044 -7.969 23.679 1.00 59.22 92 TYR A N 1
ATOM 693 C CA . TYR A 1 92 ? -38.966 -9.010 23.247 1.00 59.22 92 TYR A CA 1
ATOM 694 C C . TYR A 1 92 ? -39.457 -8.746 21.819 1.00 59.22 92 TYR A C 1
ATOM 696 O O . TYR A 1 92 ? -39.723 -7.619 21.421 1.00 59.22 92 TYR A O 1
ATOM 704 N N . TYR A 1 93 ? -39.534 -9.839 21.071 1.00 58.72 93 TYR A N 1
ATOM 705 C CA . TYR A 1 93 ? -39.865 -9.933 19.656 1.00 58.72 93 TYR A CA 1
ATOM 706 C C . TYR A 1 93 ? -41.197 -9.253 19.300 1.00 58.72 93 TYR A C 1
ATOM 708 O O . TYR A 1 93 ? -42.244 -9.681 19.787 1.00 58.72 93 TYR A O 1
ATOM 716 N N . ASP A 1 94 ? -41.160 -8.270 18.395 1.00 62.62 94 ASP A N 1
ATOM 717 C CA . ASP A 1 94 ? -42.309 -7.973 17.541 1.00 62.62 94 ASP A CA 1
ATOM 718 C C . ASP A 1 94 ? -42.304 -8.970 16.374 1.00 62.62 94 ASP A C 1
ATOM 720 O O . ASP A 1 94 ? -41.317 -9.116 15.652 1.00 62.62 94 ASP A O 1
ATOM 724 N N . HIS A 1 95 ? -43.412 -9.685 16.204 1.00 64.06 95 HIS A N 1
ATOM 725 C CA . HIS A 1 95 ? -43.584 -10.680 15.151 1.00 64.06 95 HIS A CA 1
ATOM 726 C C . HIS A 1 95 ? -43.737 -10.082 13.753 1.00 64.06 95 HIS A C 1
ATOM 728 O O . HIS A 1 95 ? -43.671 -10.815 12.764 1.00 64.06 95 HIS A O 1
ATOM 734 N N . LEU A 1 96 ? -43.902 -8.762 13.679 1.00 69.00 96 LEU A N 1
ATOM 735 C CA . LEU A 1 96 ? -44.033 -7.994 12.450 1.00 69.00 96 LEU A CA 1
ATOM 736 C C . LEU A 1 96 ? -42.711 -7.344 12.011 1.00 69.00 96 LEU A C 1
ATOM 738 O O . LEU A 1 96 ? -42.591 -6.949 10.851 1.00 69.00 96 LEU A O 1
ATOM 742 N N . GLU A 1 97 ? -41.699 -7.287 12.883 1.00 60.91 97 GLU A N 1
ATOM 743 C CA . GLU A 1 97 ? -40.390 -6.711 12.564 1.00 60.91 97 GLU A CA 1
ATOM 744 C C . GLU A 1 97 ? -39.361 -7.804 12.230 1.00 60.91 97 GLU A C 1
ATOM 746 O O . GLU A 1 97 ? -39.156 -8.780 12.961 1.00 60.91 97 GLU A O 1
ATOM 751 N N . LYS A 1 98 ? -38.680 -7.655 11.085 1.00 55.22 98 LYS A N 1
ATOM 752 C CA . LYS A 1 98 ? -37.562 -8.533 10.713 1.00 55.22 98 LYS A CA 1
ATOM 753 C C . LYS A 1 98 ? -36.450 -8.388 11.753 1.00 55.22 98 LYS A C 1
ATOM 755 O O . LYS A 1 98 ? -35.880 -7.314 11.902 1.00 55.22 98 LYS A O 1
ATOM 760 N N . LYS A 1 99 ? -36.073 -9.495 12.401 1.00 57.62 99 LYS A N 1
ATOM 761 C CA . LYS A 1 99 ? -34.818 -9.562 13.159 1.00 57.62 99 LYS A CA 1
ATOM 762 C C . LYS A 1 99 ? -33.650 -9.300 12.210 1.00 57.62 99 LYS A C 1
ATOM 764 O O . LYS A 1 99 ? -33.457 -10.073 11.275 1.00 57.62 99 LYS A O 1
ATOM 769 N N . GLU A 1 100 ? -32.825 -8.303 12.503 1.00 59.50 100 GLU A N 1
ATOM 770 C CA . GLU A 1 100 ? -31.403 -8.380 12.170 1.00 59.50 100 GLU A CA 1
ATOM 771 C C . GLU A 1 100 ? -30.739 -9.186 13.292 1.00 59.50 100 GLU A C 1
ATOM 773 O O . GLU A 1 100 ? -30.650 -8.710 14.423 1.00 59.50 100 GLU A O 1
ATOM 778 N N . PRO A 1 101 ? -30.379 -10.459 13.061 1.00 63.56 101 PRO A N 1
ATOM 779 C CA . PRO A 1 101 ? -30.137 -11.383 14.162 1.00 63.56 101 PRO A CA 1
ATOM 780 C C . PRO A 1 101 ? -28.867 -11.081 14.968 1.00 63.56 101 PRO A C 1
ATOM 782 O O . PRO A 1 101 ? -28.796 -11.538 16.105 1.00 63.56 101 PRO A O 1
ATOM 785 N N . LEU A 1 102 ? -27.918 -10.304 14.434 1.00 77.69 102 LEU A N 1
ATOM 786 C CA . LEU A 1 102 ? -26.668 -9.867 15.068 1.00 77.69 102 LEU A CA 1
ATOM 787 C C . LEU A 1 102 ? -26.187 -8.588 14.360 1.00 77.69 102 LEU A C 1
ATOM 789 O O . LEU A 1 102 ? -26.069 -8.582 13.136 1.00 77.69 102 LEU A O 1
ATOM 793 N N . GLN A 1 103 ? -25.882 -7.534 15.114 1.00 84.25 103 GLN A N 1
ATOM 794 C CA . GLN A 1 103 ? -25.262 -6.309 14.599 1.00 84.25 103 GLN A CA 1
ATOM 795 C C . GLN A 1 103 ? -23.788 -6.264 15.016 1.00 84.25 103 GLN A C 1
ATOM 797 O O . GLN A 1 103 ? -23.419 -6.750 16.083 1.00 84.25 103 GLN A O 1
ATOM 802 N N . PHE A 1 104 ? -22.930 -5.684 14.182 1.00 87.38 104 PHE A N 1
ATOM 803 C CA . PHE A 1 104 ? -21.526 -5.446 14.507 1.00 87.38 104 PHE A CA 1
ATOM 804 C C . PHE A 1 104 ? -21.270 -3.944 14.486 1.00 87.38 104 PHE A C 1
ATOM 806 O O . PHE A 1 104 ? -21.571 -3.286 13.492 1.00 87.38 104 PHE A O 1
ATOM 813 N N . ALA A 1 105 ? -20.725 -3.409 15.576 1.00 86.44 105 ALA A N 1
ATOM 814 C CA . ALA A 1 105 ? -20.348 -2.006 15.664 1.00 86.44 105 ALA A CA 1
ATOM 815 C C . ALA A 1 105 ? -18.846 -1.887 15.917 1.00 86.44 105 ALA A C 1
ATOM 817 O O . ALA A 1 105 ? -18.298 -2.546 16.803 1.00 86.44 105 ALA A O 1
ATOM 818 N N . MET A 1 106 ? -18.193 -1.026 15.138 1.00 88.88 106 MET A N 1
ATOM 819 C CA . MET A 1 106 ? -16.805 -0.631 15.350 1.00 88.88 106 MET A CA 1
ATOM 820 C C . MET A 1 106 ? -16.756 0.740 16.006 1.00 88.88 106 MET A C 1
ATOM 822 O O . MET A 1 106 ? -17.542 1.623 15.669 1.00 88.88 106 MET A O 1
ATOM 826 N N . PHE A 1 107 ? -15.810 0.927 16.915 1.00 86.62 107 PHE A N 1
ATOM 827 C CA . PHE A 1 107 ? -15.587 2.195 17.593 1.00 86.62 107 PHE A CA 1
ATOM 828 C C . PHE A 1 107 ? -14.098 2.442 17.812 1.00 86.62 107 PHE A C 1
ATOM 830 O O . PHE A 1 107 ? -13.267 1.532 17.773 1.00 86.62 107 PHE A O 1
ATOM 837 N N . VAL A 1 108 ? -13.774 3.702 18.077 1.00 88.56 108 VAL A N 1
ATOM 838 C CA . VAL A 1 108 ? -12.420 4.149 18.391 1.00 88.56 108 VAL A CA 1
ATOM 839 C C . VAL A 1 108 ? -12.240 4.131 19.909 1.00 88.56 108 VAL A C 1
ATOM 841 O O . VAL A 1 108 ? -13.085 4.632 20.646 1.00 88.56 108 VAL A O 1
ATOM 844 N N . THR A 1 109 ? -11.163 3.518 20.397 1.00 85.94 109 THR A N 1
ATOM 845 C CA . THR A 1 109 ? -10.965 3.259 21.838 1.00 85.94 109 THR A CA 1
ATOM 846 C C . THR A 1 109 ? -10.375 4.442 22.609 1.00 85.94 109 THR A C 1
ATOM 848 O O . THR A 1 109 ? -10.338 4.419 23.841 1.00 85.94 109 THR A O 1
ATOM 851 N N . LYS A 1 110 ? -9.881 5.462 21.900 1.00 84.88 110 LYS A N 1
ATOM 852 C CA . LYS A 1 110 ? -9.221 6.653 22.448 1.00 84.88 110 LYS A CA 1
ATOM 853 C C . LYS A 1 110 ? -9.681 7.917 21.713 1.00 84.88 110 LYS A C 1
ATOM 855 O O . LYS A 1 110 ? -10.098 7.816 20.560 1.00 84.88 110 LYS A O 1
ATOM 860 N N . PRO A 1 111 ? -9.578 9.103 22.334 1.00 86.44 111 PRO A N 1
ATOM 861 C CA . PRO A 1 111 ? -9.782 10.370 21.636 1.00 86.44 111 PRO A CA 1
ATOM 862 C C . PRO A 1 111 ? -8.855 10.509 20.421 1.00 86.44 111 PRO A C 1
ATOM 864 O O . PRO A 1 111 ? -7.709 10.042 20.440 1.00 86.44 111 PRO A O 1
ATOM 867 N N . PHE A 1 112 ? -9.332 11.173 19.366 1.00 88.12 112 PHE A N 1
ATOM 868 C CA . PHE A 1 112 ? -8.568 11.338 18.127 1.00 88.12 112 PHE A CA 1
ATOM 869 C C . PHE A 1 112 ? -7.244 12.074 18.355 1.00 88.12 112 PHE A C 1
ATOM 871 O O . PHE A 1 112 ? -6.235 11.730 17.743 1.00 88.12 112 PHE A O 1
ATOM 878 N N . GLU A 1 113 ? -7.212 13.033 19.277 1.00 88.75 113 GLU A N 1
ATOM 879 C CA . GLU A 1 113 ? -6.024 13.800 19.644 1.00 88.75 113 GLU A CA 1
ATOM 880 C C . GLU A 1 113 ? -4.908 12.888 20.174 1.00 88.75 113 GLU A C 1
ATOM 882 O O . GLU A 1 113 ? -3.755 13.003 19.749 1.00 88.75 113 GLU A O 1
ATOM 887 N N . GLU A 1 114 ? -5.247 11.933 21.047 1.00 89.69 114 GLU A N 1
ATOM 888 C CA . GLU A 1 114 ? -4.295 10.955 21.586 1.00 89.69 114 GLU A CA 1
ATOM 889 C C . GLU A 1 114 ? -3.781 10.013 20.492 1.00 89.69 114 GLU A C 1
ATOM 891 O O . GLU A 1 114 ? -2.585 9.706 20.427 1.00 89.69 114 GLU A O 1
ATOM 896 N N . ILE A 1 115 ? -4.670 9.586 19.593 1.00 90.69 115 ILE A N 1
ATOM 897 C CA . ILE A 1 115 ? -4.327 8.715 18.465 1.00 90.69 115 ILE A CA 1
ATOM 898 C C . ILE A 1 115 ? -3.351 9.414 17.528 1.00 90.69 115 ILE A C 1
ATOM 900 O O . ILE A 1 115 ? -2.315 8.841 17.183 1.00 90.69 115 ILE A O 1
ATOM 904 N N . TYR A 1 116 ? -3.636 10.659 17.149 1.00 90.94 116 TYR A N 1
ATOM 905 C CA . TYR A 1 116 ? -2.763 11.436 16.279 1.00 90.94 116 TYR A CA 1
ATOM 906 C C . TYR A 1 116 ? -1.435 11.786 16.950 1.00 90.94 116 TYR A C 1
ATOM 908 O O . TYR A 1 116 ? -0.406 11.779 16.275 1.00 90.94 116 TYR A O 1
ATOM 916 N N . ALA A 1 117 ? -1.410 12.024 18.264 1.00 89.75 117 ALA A N 1
ATOM 917 C CA . ALA A 1 117 ? -0.163 12.196 19.008 1.00 89.75 117 ALA A CA 1
ATOM 918 C C . ALA A 1 117 ? 0.694 10.918 18.984 1.00 89.75 117 ALA A C 1
ATOM 920 O O . ALA A 1 117 ? 1.903 10.982 18.739 1.00 89.75 117 ALA A O 1
ATOM 921 N N . LYS A 1 118 ? 0.072 9.746 19.169 1.00 88.75 118 LYS A N 1
ATOM 922 C CA . LYS A 1 118 ? 0.755 8.449 19.068 1.00 88.75 118 LYS A CA 1
ATOM 923 C C . LYS A 1 118 ? 1.255 8.198 17.645 1.00 88.75 118 LYS A C 1
ATOM 925 O O . LYS A 1 118 ? 2.417 7.837 17.480 1.00 88.75 118 LYS A O 1
ATOM 930 N N . LEU A 1 119 ? 0.431 8.461 16.628 1.00 89.12 119 LEU A N 1
ATOM 931 C CA . LEU A 1 119 ? 0.823 8.339 15.221 1.00 89.12 119 LEU A CA 1
ATOM 932 C C . LEU A 1 119 ? 2.008 9.248 14.890 1.00 89.12 119 LEU A C 1
ATOM 934 O O . LEU A 1 119 ? 2.972 8.801 14.279 1.00 89.12 119 LEU A O 1
ATOM 938 N N . LYS A 1 120 ? 1.982 10.503 15.349 1.00 87.38 120 LYS A N 1
ATOM 939 C CA . LYS A 1 120 ? 3.087 11.447 15.156 1.00 87.38 120 LYS A CA 1
ATOM 940 C C . LYS A 1 120 ? 4.396 10.919 15.743 1.00 87.38 120 LYS A C 1
ATOM 942 O O . LYS A 1 120 ? 5.451 11.176 15.182 1.00 87.38 120 LYS A O 1
ATOM 947 N N . ASN A 1 121 ? 4.353 10.180 16.852 1.00 84.06 121 ASN A N 1
ATOM 948 C CA . ASN A 1 121 ? 5.544 9.550 17.428 1.00 84.06 121 ASN A CA 1
ATOM 949 C C . ASN A 1 121 ? 5.995 8.301 16.659 1.00 84.06 121 ASN A C 1
ATOM 951 O O . ASN A 1 121 ? 7.195 8.070 16.564 1.00 84.06 121 ASN A O 1
ATOM 955 N N . VAL A 1 122 ? 5.061 7.529 16.096 1.00 83.00 122 VAL A N 1
ATOM 956 C CA . VAL A 1 122 ? 5.366 6.384 15.220 1.00 83.00 122 VAL A CA 1
ATOM 957 C C . VAL A 1 122 ? 6.037 6.843 13.926 1.00 83.00 122 VAL A C 1
ATOM 959 O O . VAL A 1 122 ? 6.994 6.214 13.490 1.00 83.00 122 VAL A O 1
ATOM 962 N N . LEU A 1 123 ? 5.548 7.941 13.341 1.00 79.69 123 LEU A N 1
ATOM 963 C CA . LEU A 1 123 ? 6.036 8.494 12.077 1.00 79.69 123 LEU A CA 1
ATOM 964 C C . LEU A 1 123 ? 7.241 9.428 12.226 1.00 79.69 123 LEU A C 1
ATOM 966 O O . LEU A 1 123 ? 7.772 9.865 11.216 1.00 79.69 123 LEU A O 1
ATOM 970 N N . LYS A 1 124 ? 7.696 9.763 13.441 1.00 70.44 124 LYS A N 1
ATOM 971 C CA . LYS A 1 124 ? 8.972 10.481 13.586 1.00 70.44 124 LYS A CA 1
ATOM 972 C C . LYS A 1 124 ? 10.091 9.615 13.005 1.00 70.44 124 LYS A C 1
ATOM 974 O O . LYS A 1 124 ? 10.060 8.406 13.242 1.00 70.44 124 LYS A O 1
ATOM 979 N N . PRO A 1 125 ? 11.103 10.209 12.343 1.00 54.56 125 PRO A N 1
ATOM 980 C CA . PRO A 1 125 ? 12.279 9.470 11.923 1.00 54.56 125 PRO A CA 1
ATOM 981 C C . PRO A 1 125 ? 12.924 8.890 13.178 1.00 54.56 125 PRO A C 1
ATOM 983 O O . PRO A 1 125 ? 13.592 9.580 13.951 1.00 54.56 125 PRO A O 1
ATOM 986 N N . GLN A 1 126 ? 12.675 7.609 13.432 1.00 47.69 126 GLN A N 1
ATOM 987 C CA . GLN A 1 126 ? 13.521 6.864 14.333 1.00 47.69 126 GLN A CA 1
ATOM 988 C C . GLN A 1 126 ? 14.868 6.876 13.620 1.00 47.69 126 GLN A C 1
ATOM 990 O O . GLN A 1 126 ? 14.971 6.364 12.509 1.00 47.69 126 GLN A O 1
ATOM 995 N N . TYR A 1 127 ? 15.893 7.473 14.228 1.00 35.06 127 TYR A N 1
ATOM 996 C CA . TYR A 1 127 ? 17.291 7.471 13.760 1.00 35.06 127 TYR A CA 1
ATOM 997 C C . TYR A 1 127 ? 17.894 6.052 13.626 1.00 35.06 127 TYR A C 1
ATOM 999 O O . TYR A 1 127 ? 19.106 5.860 13.590 1.00 35.06 127 TYR A O 1
ATOM 1007 N N . SER A 1 128 ? 17.045 5.034 13.582 1.00 30.72 128 SER A N 1
ATOM 1008 C CA . SER A 1 128 ? 17.369 3.646 13.409 1.00 30.72 128 SER A CA 1
ATOM 1009 C C . SER A 1 128 ? 17.462 3.351 11.916 1.00 30.72 128 SER A C 1
ATOM 1011 O O . SER A 1 128 ? 16.478 3.038 11.254 1.00 30.72 128 SER A O 1
ATOM 1013 N N . PHE A 1 129 ? 18.691 3.386 11.407 1.00 33.09 129 PHE A N 1
ATOM 1014 C CA . PHE A 1 129 ? 19.094 2.735 10.157 1.00 33.09 129 PHE A CA 1
ATOM 1015 C C . PHE A 1 129 ? 18.969 1.198 10.219 1.00 33.09 129 PHE A C 1
ATOM 1017 O O . PHE A 1 129 ? 19.479 0.498 9.346 1.00 33.09 129 PHE A O 1
ATOM 1024 N N . LEU A 1 130 ? 18.325 0.639 11.250 1.00 27.17 130 LEU A N 1
ATOM 1025 C CA . LEU A 1 130 ? 18.095 -0.790 11.334 1.00 27.17 130 LEU A CA 1
ATOM 1026 C C . LEU A 1 130 ? 16.909 -1.146 10.443 1.00 27.17 130 LEU A C 1
ATOM 1028 O O . LEU A 1 130 ? 15.764 -0.785 10.730 1.00 27.17 130 LEU A O 1
ATOM 1032 N N . ASN A 1 131 ? 17.221 -1.910 9.394 1.00 35.09 131 ASN A N 1
ATOM 1033 C CA . ASN A 1 131 ? 16.354 -2.934 8.824 1.00 35.09 131 ASN A CA 1
ATOM 1034 C C . ASN A 1 131 ? 15.663 -3.682 9.970 1.00 35.09 131 ASN A C 1
ATOM 1036 O O . ASN A 1 131 ? 16.193 -4.647 10.511 1.00 35.09 131 ASN A O 1
ATOM 1040 N N . THR A 1 132 ? 14.503 -3.202 10.400 1.00 36.75 132 THR A N 1
ATOM 1041 C CA . THR A 1 132 ? 13.576 -4.030 11.152 1.00 36.75 132 THR A CA 1
ATOM 1042 C C . THR A 1 132 ? 12.591 -4.542 10.126 1.00 36.75 132 THR A C 1
ATOM 1044 O O . THR A 1 132 ? 11.854 -3.782 9.497 1.00 36.75 132 THR A O 1
ATOM 1047 N N . ASP A 1 133 ? 12.625 -5.854 9.940 1.00 40.12 133 ASP A N 1
ATOM 1048 C CA . ASP A 1 133 ? 11.886 -6.642 8.952 1.00 40.12 133 ASP A CA 1
ATOM 1049 C C . ASP A 1 133 ? 10.348 -6.587 9.112 1.00 40.12 133 ASP A C 1
ATOM 1051 O O . ASP A 1 133 ? 9.627 -7.434 8.594 1.00 40.12 133 ASP A O 1
ATOM 1055 N N . SER A 1 134 ? 9.806 -5.586 9.819 1.00 45.91 134 SER A N 1
ATOM 1056 C CA . SER A 1 134 ? 8.375 -5.433 10.115 1.00 45.91 134 SER A CA 1
ATOM 1057 C C . SER A 1 134 ? 7.794 -4.055 9.766 1.00 45.91 134 SER A C 1
ATOM 1059 O O . SER A 1 134 ? 6.746 -3.680 10.284 1.00 45.91 134 SER A O 1
ATOM 1061 N N . ASN A 1 135 ? 8.396 -3.328 8.815 1.00 53.31 135 ASN A N 1
ATOM 1062 C CA . ASN A 1 135 ? 7.844 -2.092 8.216 1.00 53.31 135 ASN A CA 1
ATOM 1063 C C . ASN A 1 135 ? 6.529 -2.296 7.421 1.00 53.31 135 ASN A C 1
ATOM 1065 O O . ASN A 1 135 ? 6.142 -1.448 6.613 1.00 53.31 135 ASN A O 1
ATOM 1069 N N . ALA A 1 136 ? 5.842 -3.421 7.613 1.00 62.81 136 ALA A N 1
ATOM 1070 C CA . ALA A 1 136 ? 4.565 -3.691 6.984 1.00 62.81 136 ALA A CA 1
ATOM 1071 C C . ALA A 1 136 ? 3.513 -2.723 7.539 1.00 62.81 136 ALA A C 1
ATOM 1073 O O . ALA A 1 136 ? 3.262 -2.660 8.747 1.00 62.81 136 ALA A O 1
ATOM 1074 N N . ILE A 1 137 ? 2.854 -1.990 6.638 1.00 78.12 137 ILE A N 1
ATOM 1075 C CA . ILE A 1 137 ? 1.766 -1.064 6.983 1.00 78.12 137 ILE A CA 1
ATOM 1076 C C . ILE A 1 137 ? 0.616 -1.772 7.718 1.00 78.12 137 ILE A C 1
ATOM 1078 O O . ILE A 1 137 ? -0.196 -1.126 8.373 1.00 78.12 137 ILE A O 1
ATOM 1082 N N . THR A 1 138 ? 0.553 -3.104 7.607 1.00 76.12 138 THR A N 1
ATOM 1083 C CA . THR A 1 138 ? -0.452 -3.984 8.208 1.00 76.12 138 THR A CA 1
ATOM 1084 C C . THR A 1 138 ? -0.537 -3.831 9.726 1.00 76.12 138 THR A C 1
ATOM 1086 O O . THR A 1 138 ? -1.618 -3.950 10.287 1.00 76.12 138 THR A O 1
ATOM 1089 N N . SER A 1 139 ? 0.567 -3.486 10.397 1.00 78.75 139 SER A N 1
ATOM 1090 C CA . SER A 1 139 ? 0.572 -3.211 11.846 1.00 78.75 139 SER A CA 1
ATOM 1091 C C . SER A 1 139 ? -0.021 -1.840 12.213 1.00 78.75 139 SER A C 1
ATOM 1093 O O . SER A 1 139 ? -0.258 -1.545 13.387 1.00 78.75 139 SER A O 1
ATOM 1095 N N . TYR A 1 140 ? -0.253 -0.989 11.213 1.00 86.81 140 TYR A N 1
ATOM 1096 C CA . TYR A 1 140 ? -0.675 0.405 11.349 1.00 86.81 140 TYR A CA 1
ATOM 1097 C C . TYR A 1 140 ? -2.008 0.693 10.645 1.00 86.81 140 TYR A C 1
ATOM 1099 O O . TYR A 1 140 ? -2.381 1.857 10.501 1.00 86.81 140 TYR A O 1
ATOM 1107 N N . THR A 1 141 ? -2.744 -0.338 10.217 1.00 87.44 141 THR A N 1
ATOM 1108 C CA . THR A 1 141 ? -4.004 -0.187 9.470 1.00 87.44 141 THR A CA 1
ATOM 1109 C C . THR A 1 141 ? -5.063 0.561 10.254 1.00 87.44 141 THR A C 1
ATOM 1111 O O . THR A 1 141 ? -5.758 1.385 9.669 1.00 87.44 141 THR A O 1
ATOM 1114 N N . ASP A 1 142 ? -5.117 0.373 11.575 1.00 90.75 142 ASP A N 1
ATOM 1115 C CA . ASP A 1 142 ? -6.091 1.071 12.417 1.00 90.75 142 ASP A CA 1
ATOM 1116 C C . ASP A 1 142 ? -5.928 2.593 12.319 1.00 90.75 142 ASP A C 1
ATOM 1118 O O . ASP A 1 142 ? -6.917 3.314 12.266 1.00 90.75 142 ASP A O 1
ATOM 1122 N N . TYR A 1 143 ? -4.694 3.103 12.198 1.00 92.38 143 TYR A N 1
ATOM 1123 C CA . TYR A 1 143 ? -4.467 4.532 11.967 1.00 92.38 143 TYR A CA 1
ATOM 1124 C C . TYR A 1 143 ? -5.029 4.997 10.622 1.00 92.38 143 TYR A C 1
ATOM 1126 O O . TYR A 1 143 ? -5.611 6.077 10.547 1.00 92.38 143 TYR A O 1
ATOM 1134 N N . LEU A 1 144 ? -4.862 4.202 9.562 1.00 91.56 144 LEU A N 1
ATOM 1135 C CA . LEU A 1 144 ? -5.388 4.525 8.234 1.00 91.56 144 LEU A CA 1
ATOM 1136 C C . LEU A 1 144 ? -6.916 4.507 8.225 1.00 91.56 144 LEU A C 1
ATOM 1138 O O . LEU A 1 144 ? -7.536 5.376 7.616 1.00 91.56 144 LEU A O 1
ATOM 1142 N N . ASP A 1 145 ? -7.521 3.541 8.911 1.00 91.31 145 ASP A N 1
ATOM 1143 C CA . ASP A 1 145 ? -8.970 3.426 9.036 1.00 91.31 145 ASP A CA 1
ATOM 1144 C C . ASP A 1 145 ? -9.543 4.566 9.882 1.00 91.31 145 ASP A C 1
ATOM 1146 O O . ASP A 1 145 ? -10.524 5.180 9.474 1.00 91.31 145 ASP A O 1
ATOM 1150 N N . ILE A 1 146 ? -8.882 4.955 10.976 1.00 92.06 146 ILE A N 1
ATOM 1151 C CA . ILE A 1 146 ? -9.264 6.124 11.786 1.00 92.06 146 ILE A CA 1
ATOM 1152 C C . ILE A 1 146 ? -9.159 7.423 10.974 1.00 92.06 146 ILE A C 1
ATOM 1154 O O . ILE A 1 146 ? -10.074 8.245 11.005 1.00 92.06 146 ILE A O 1
ATOM 1158 N N . ILE A 1 147 ? -8.086 7.603 10.194 1.00 91.75 147 ILE A N 1
ATOM 1159 C CA . ILE A 1 147 ? -7.966 8.730 9.255 1.00 91.75 147 ILE A CA 1
ATOM 1160 C C . ILE A 1 147 ? -9.128 8.706 8.256 1.00 91.75 147 ILE A C 1
ATOM 1162 O O . ILE A 1 147 ? -9.755 9.739 8.027 1.00 91.75 147 ILE A O 1
ATOM 1166 N N . ARG A 1 148 ? -9.446 7.536 7.688 1.00 90.56 148 ARG A N 1
ATOM 1167 C CA . ARG A 1 148 ? -10.559 7.367 6.744 1.00 90.56 148 ARG A CA 1
ATOM 1168 C C . ARG A 1 148 ? -11.897 7.752 7.373 1.00 90.56 148 ARG A C 1
ATOM 1170 O O . ARG A 1 148 ? -12.666 8.465 6.739 1.00 90.56 148 ARG A O 1
ATOM 1177 N N . MET A 1 149 ? -12.152 7.301 8.601 1.00 88.94 149 MET A N 1
ATOM 1178 C CA . MET A 1 149 ? -13.367 7.603 9.362 1.00 88.94 149 MET A CA 1
ATOM 1179 C C . MET A 1 149 ? -13.506 9.106 9.614 1.00 88.94 149 MET A C 1
ATOM 1181 O O . MET A 1 149 ? -14.571 9.659 9.354 1.00 88.94 149 MET A O 1
ATOM 1185 N N . ASN A 1 150 ? -12.432 9.780 10.038 1.00 89.12 150 ASN A N 1
ATOM 1186 C CA . ASN A 1 150 ? -12.449 11.228 10.257 1.00 89.12 150 ASN A CA 1
ATOM 1187 C C . ASN A 1 150 ? -12.725 12.003 8.970 1.00 89.12 150 ASN A C 1
ATOM 1189 O O . ASN A 1 150 ? -13.603 12.862 8.951 1.00 89.12 150 ASN A O 1
ATOM 1193 N N . LEU A 1 151 ? -12.044 11.649 7.878 1.00 88.56 151 LEU A N 1
ATOM 1194 C CA . LEU A 1 151 ? -12.275 12.275 6.577 1.00 88.56 151 LEU A CA 1
ATOM 1195 C C . LEU A 1 151 ? -13.713 12.064 6.083 1.00 88.56 151 LEU A C 1
ATOM 1197 O O . LEU A 1 151 ? -14.343 13.019 5.634 1.00 88.56 151 LEU A O 1
ATOM 1201 N N . ALA A 1 152 ? -14.248 10.846 6.221 1.00 87.31 152 ALA A N 1
ATOM 1202 C CA . ALA A 1 152 ? -15.628 10.521 5.854 1.00 87.31 152 ALA A CA 1
ATOM 1203 C C . ALA A 1 152 ? -16.660 11.292 6.693 1.00 87.31 152 ALA A C 1
ATOM 1205 O O . ALA A 1 152 ? -17.714 11.664 6.183 1.00 87.31 152 ALA A O 1
ATOM 1206 N N . ALA A 1 153 ? -16.349 11.558 7.963 1.00 86.62 153 ALA A N 1
ATOM 1207 C CA . ALA A 1 153 ? -17.164 12.376 8.857 1.00 86.62 153 ALA A CA 1
ATOM 1208 C C . ALA A 1 153 ? -17.022 13.892 8.603 1.00 86.62 153 ALA A C 1
ATOM 1210 O O . ALA A 1 153 ? -17.641 14.689 9.305 1.00 86.62 153 ALA A O 1
ATOM 1211 N N . GLY A 1 154 ? -16.204 14.312 7.629 1.00 86.12 154 GLY A N 1
ATOM 1212 C CA . GLY A 1 154 ? -15.930 15.723 7.345 1.00 86.12 154 GLY A CA 1
ATOM 1213 C C . GLY A 1 154 ? -15.028 16.403 8.381 1.00 86.12 154 GLY A C 1
ATOM 1214 O O . GLY A 1 154 ? -14.946 17.630 8.413 1.00 86.12 154 GLY A O 1
ATOM 1215 N N . ILE A 1 155 ? -14.350 15.627 9.230 1.00 87.06 155 ILE A N 1
ATOM 1216 C CA . ILE A 1 155 ? -13.407 16.136 10.226 1.00 87.06 155 ILE A CA 1
ATOM 1217 C C . ILE A 1 155 ? -12.052 16.363 9.533 1.00 87.06 155 ILE A C 1
ATOM 1219 O O . ILE A 1 155 ? -11.501 15.428 8.940 1.00 87.06 155 ILE A O 1
ATOM 1223 N N . PRO A 1 156 ? -11.483 17.582 9.589 1.00 84.56 156 PRO A N 1
ATOM 1224 C CA . PRO A 1 156 ? -10.197 17.866 8.966 1.00 84.56 156 PRO A CA 1
ATOM 1225 C C . PRO A 1 156 ? -9.055 17.120 9.664 1.00 84.56 156 PRO A C 1
ATOM 1227 O O . PRO A 1 156 ? -9.079 16.878 10.872 1.00 84.56 156 PRO A O 1
ATOM 1230 N N . LEU A 1 157 ? -8.014 16.789 8.899 1.00 88.00 157 LEU A N 1
ATOM 1231 C CA . LEU A 1 157 ? -6.794 16.213 9.458 1.00 88.00 157 LEU A CA 1
ATOM 1232 C C . LEU A 1 157 ? -5.997 17.267 10.242 1.00 88.00 157 LEU A C 1
ATOM 1234 O O . LEU A 1 157 ? -5.985 18.435 9.849 1.00 88.00 157 LEU A O 1
ATOM 1238 N N . PRO A 1 158 ? -5.258 16.858 11.291 1.00 88.81 158 PRO A N 1
ATOM 1239 C CA . PRO A 1 158 ? -4.301 17.727 11.968 1.00 88.81 158 PRO A CA 1
ATOM 1240 C C . PRO A 1 158 ? -3.323 18.394 10.993 1.00 88.81 158 PRO A C 1
ATOM 1242 O O . PRO A 1 158 ? -2.848 17.751 10.054 1.00 88.81 158 PRO A O 1
ATOM 1245 N N . ASP A 1 159 ? -2.936 19.641 11.268 1.00 86.00 159 ASP A N 1
ATOM 1246 C CA . ASP A 1 159 ? -2.074 20.450 10.388 1.00 86.00 159 ASP A CA 1
ATOM 1247 C C . ASP A 1 159 ? -0.788 19.738 9.962 1.00 86.00 159 ASP A C 1
ATOM 1249 O O . ASP A 1 159 ? -0.362 19.831 8.813 1.00 86.00 159 ASP A O 1
ATOM 1253 N N . TRP A 1 160 ? -0.179 18.977 10.872 1.00 86.38 160 TRP A N 1
ATOM 1254 C CA . TRP A 1 160 ? 1.053 18.251 10.579 1.00 86.38 160 TRP A CA 1
ATOM 1255 C C . TRP A 1 160 ? 0.848 17.118 9.557 1.00 86.38 160 TRP A C 1
ATOM 1257 O O . TRP A 1 160 ? 1.745 16.882 8.755 1.00 86.38 160 TRP A O 1
ATOM 1267 N N . LEU A 1 161 ? -0.317 16.456 9.528 1.00 86.25 161 LEU A N 1
ATOM 1268 C CA . LEU A 1 161 ? -0.665 15.477 8.487 1.00 86.25 161 LEU A CA 1
ATOM 1269 C C . LEU A 1 161 ? -1.050 16.180 7.190 1.00 86.25 161 LEU A C 1
ATOM 1271 O O . LEU A 1 161 ? -0.636 15.762 6.113 1.00 86.25 161 LEU A O 1
ATOM 1275 N N . THR A 1 162 ? -1.790 17.285 7.288 1.00 85.12 162 THR A N 1
ATOM 1276 C CA . THR A 1 162 ? -2.128 18.116 6.126 1.00 85.12 162 THR A CA 1
ATOM 1277 C C . THR A 1 162 ? -0.864 18.659 5.452 1.00 85.12 162 THR A C 1
ATOM 1279 O O . THR A 1 162 ? -0.832 18.775 4.226 1.00 85.12 162 THR A O 1
ATOM 1282 N N . SER A 1 163 ? 0.216 18.889 6.210 1.00 83.19 163 SER A N 1
ATOM 1283 C CA . SER A 1 163 ? 1.508 19.328 5.671 1.00 83.19 163 SER A CA 1
ATOM 1284 C C . SER A 1 163 ? 2.103 18.361 4.642 1.00 83.19 163 SER A C 1
ATOM 1286 O O . SER A 1 163 ? 2.768 18.801 3.708 1.00 83.19 163 SER A O 1
ATOM 1288 N N . PHE A 1 164 ? 1.789 17.062 4.712 1.00 83.19 164 PHE A N 1
ATOM 1289 C CA . PHE A 1 164 ? 2.200 16.082 3.698 1.00 83.19 164 PHE A CA 1
ATOM 1290 C C . PHE A 1 164 ? 1.608 16.363 2.315 1.00 83.19 164 PHE A C 1
ATOM 1292 O O . PHE A 1 164 ? 2.179 15.976 1.302 1.00 83.19 164 PHE A O 1
ATOM 1299 N N . THR A 1 165 ? 0.483 17.071 2.243 1.00 80.31 165 THR A N 1
ATOM 1300 C CA . THR A 1 165 ? -0.100 17.481 0.959 1.00 80.31 165 THR A CA 1
ATOM 1301 C C . THR A 1 165 ? 0.562 18.740 0.398 1.00 80.31 165 THR A C 1
ATOM 1303 O O . THR A 1 165 ? 0.570 18.952 -0.816 1.00 80.31 165 THR A O 1
ATOM 1306 N N . THR A 1 166 ? 1.167 19.570 1.251 1.00 78.25 166 THR A N 1
ATOM 1307 C CA . THR A 1 166 ? 1.715 20.883 0.876 1.00 78.25 166 THR A CA 1
ATOM 1308 C C . THR A 1 166 ? 3.234 20.904 0.760 1.00 78.25 166 THR A C 1
ATOM 1310 O O . THR A 1 166 ? 3.754 21.708 -0.007 1.00 78.25 166 THR A O 1
ATOM 1313 N N . ASN A 1 167 ? 3.947 20.025 1.467 1.00 75.25 167 ASN A N 1
ATOM 1314 C CA . ASN A 1 167 ? 5.407 19.997 1.486 1.00 75.25 167 ASN A CA 1
ATOM 1315 C C . ASN A 1 167 ? 5.994 19.801 0.078 1.00 75.25 167 ASN A C 1
ATOM 1317 O O . ASN A 1 167 ? 5.414 19.114 -0.778 1.00 75.25 167 ASN A O 1
ATOM 1321 N N . ALA A 1 168 ? 7.142 20.447 -0.144 1.00 68.19 168 ALA A N 1
ATOM 1322 C CA . ALA A 1 168 ? 7.893 20.377 -1.389 1.00 68.19 168 ALA A CA 1
ATOM 1323 C C . ALA A 1 168 ? 8.464 18.973 -1.607 1.00 68.19 168 ALA A C 1
ATOM 1325 O O . ALA A 1 168 ? 8.873 18.299 -0.661 1.00 68.19 168 ALA A O 1
ATOM 1326 N N . LEU A 1 169 ? 8.518 18.562 -2.873 1.00 65.50 169 LEU A N 1
ATOM 1327 C CA . LEU A 1 169 ? 8.856 17.198 -3.278 1.00 65.50 169 LEU A CA 1
ATOM 1328 C C . LEU A 1 169 ? 10.294 16.796 -2.919 1.00 65.50 169 LEU A C 1
ATOM 1330 O O . LEU A 1 169 ? 10.548 15.671 -2.500 1.00 65.50 169 LEU A O 1
ATOM 1334 N N . GLN A 1 170 ? 11.206 17.768 -2.959 1.00 64.62 170 GLN A N 1
ATOM 1335 C CA . GLN A 1 170 ? 12.616 17.629 -2.571 1.00 64.62 170 GLN A CA 1
ATOM 1336 C C . GLN A 1 170 ? 12.798 17.181 -1.113 1.00 64.62 170 GLN A C 1
ATOM 1338 O O . GLN A 1 170 ? 13.811 16.576 -0.772 1.00 64.62 170 GLN A O 1
ATOM 1343 N N . ASN A 1 171 ? 11.804 17.416 -0.251 1.00 63.50 171 ASN A N 1
ATOM 1344 C CA . ASN A 1 171 ? 11.860 16.964 1.135 1.00 63.50 171 ASN A CA 1
ATOM 1345 C C . ASN A 1 171 ? 11.636 15.444 1.258 1.00 63.50 171 ASN A C 1
ATOM 1347 O O . ASN A 1 171 ? 11.973 14.876 2.295 1.00 63.50 171 ASN A O 1
ATOM 1351 N N . TYR A 1 172 ? 11.072 14.770 0.244 1.00 64.56 172 TYR A N 1
ATOM 1352 C CA . TYR A 1 172 ? 10.695 13.352 0.334 1.00 64.56 172 TYR A CA 1
ATOM 1353 C C . TYR A 1 172 ? 11.850 12.372 0.120 1.00 64.56 172 TYR A C 1
ATOM 1355 O O . TYR A 1 172 ? 11.835 11.288 0.703 1.00 64.56 172 TYR A O 1
ATOM 1363 N N . GLU A 1 173 ? 12.859 12.739 -0.673 1.00 61.38 173 GLU A N 1
ATOM 1364 C CA . GLU A 1 173 ? 13.913 11.807 -1.094 1.00 61.38 173 GLU A CA 1
ATOM 1365 C C . GLU A 1 173 ? 14.786 11.314 0.067 1.00 61.38 173 GLU A C 1
ATOM 1367 O O . GLU A 1 173 ? 15.051 10.114 0.163 1.00 61.38 173 GLU A O 1
ATOM 1372 N N . ASN A 1 174 ? 15.163 12.210 0.987 1.00 62.72 174 ASN A N 1
ATOM 1373 C CA . ASN A 1 174 ? 16.175 11.928 2.013 1.00 62.72 174 ASN A CA 1
ATOM 1374 C C . ASN A 1 174 ? 15.654 11.937 3.460 1.00 62.72 174 ASN A C 1
ATOM 1376 O O . ASN A 1 174 ? 16.380 11.520 4.359 1.00 62.72 174 ASN A O 1
ATOM 1380 N N . CYS A 1 175 ? 14.429 12.412 3.715 1.00 62.94 175 CYS A N 1
ATOM 1381 C CA . CYS A 1 175 ? 13.970 12.669 5.089 1.00 62.94 175 CYS A CA 1
ATOM 1382 C C . CYS A 1 175 ? 12.896 11.708 5.609 1.00 62.94 175 CYS A C 1
ATOM 1384 O O . CYS A 1 175 ? 12.716 11.630 6.821 1.00 62.94 175 CYS A O 1
ATOM 1386 N N . TYR A 1 176 ? 12.195 10.983 4.733 1.00 71.56 176 TYR A N 1
ATOM 1387 C CA . TYR A 1 176 ? 11.041 10.166 5.127 1.00 71.56 176 TYR A CA 1
ATOM 1388 C C . TYR A 1 176 ? 11.353 8.674 5.076 1.00 71.56 176 TYR A C 1
ATOM 1390 O O . TYR A 1 176 ? 11.959 8.191 4.128 1.00 71.56 176 TYR A O 1
ATOM 1398 N N . SER A 1 177 ? 10.891 7.901 6.046 1.00 79.56 177 SER A N 1
ATOM 1399 C CA . SER A 1 177 ? 10.868 6.435 6.038 1.00 79.56 177 SER A CA 1
ATOM 1400 C C . SER A 1 177 ? 9.863 5.876 5.017 1.00 79.56 177 SER A C 1
ATOM 1402 O O . SER A 1 177 ? 9.014 6.593 4.490 1.00 79.56 177 SER A O 1
ATOM 1404 N N . THR A 1 178 ? 9.954 4.582 4.684 1.00 82.69 178 THR A N 1
ATOM 1405 C CA . THR A 1 178 ? 9.004 3.949 3.743 1.00 82.69 178 THR A CA 1
ATOM 1406 C C . THR A 1 178 ? 7.581 3.953 4.302 1.00 82.69 178 THR A C 1
ATOM 1408 O O . THR A 1 178 ? 6.628 4.157 3.556 1.00 82.69 178 THR A O 1
ATOM 1411 N N . LEU A 1 179 ? 7.443 3.804 5.623 1.00 84.94 179 LEU A N 1
ATOM 1412 C CA . LEU A 1 179 ? 6.158 3.910 6.305 1.00 84.94 179 LEU A CA 1
ATOM 1413 C C . LEU A 1 179 ? 5.538 5.298 6.105 1.00 84.94 179 LEU A C 1
ATOM 1415 O O . LEU A 1 179 ? 4.367 5.398 5.748 1.00 84.94 179 LEU A O 1
ATOM 1419 N N . GLU A 1 180 ? 6.321 6.365 6.270 1.00 85.88 180 GLU A N 1
ATOM 1420 C CA . GLU A 1 180 ? 5.840 7.725 6.022 1.00 85.88 180 GLU A CA 1
ATOM 1421 C C . GLU A 1 180 ? 5.401 7.925 4.568 1.00 85.88 180 GLU A C 1
ATOM 1423 O O . GLU A 1 180 ? 4.331 8.486 4.342 1.00 85.88 180 GLU A O 1
ATOM 1428 N N . LEU A 1 181 ? 6.153 7.407 3.589 1.00 88.06 181 LEU A N 1
ATOM 1429 C CA . LEU A 1 181 ? 5.747 7.463 2.179 1.00 88.06 181 LEU A CA 1
ATOM 1430 C C . LEU A 1 181 ? 4.392 6.778 1.946 1.00 88.06 181 LEU A C 1
ATOM 1432 O O . LEU A 1 181 ? 3.556 7.318 1.221 1.00 88.06 181 LEU A O 1
ATOM 1436 N N . TYR A 1 182 ? 4.119 5.647 2.605 1.00 90.00 182 TYR A N 1
ATOM 1437 C CA . TYR A 1 182 ? 2.804 5.010 2.524 1.00 90.00 182 TYR A CA 1
ATOM 1438 C C . TYR A 1 182 ? 1.683 5.861 3.129 1.00 90.00 182 TYR A C 1
ATOM 1440 O O . TYR A 1 182 ? 0.598 5.934 2.547 1.00 90.00 182 TYR A O 1
ATOM 1448 N N . PHE A 1 183 ? 1.926 6.528 4.261 1.00 90.06 183 PHE A N 1
ATOM 1449 C CA . PHE A 1 183 ? 0.952 7.447 4.858 1.00 90.06 183 PHE A CA 1
ATOM 1450 C C . PHE A 1 183 ? 0.696 8.662 3.960 1.00 90.06 183 PHE A C 1
ATOM 1452 O O . PHE A 1 183 ? -0.461 9.017 3.737 1.00 90.06 183 PHE A O 1
ATOM 1459 N N . ILE A 1 184 ? 1.750 9.258 3.394 1.00 89.56 184 ILE A N 1
ATOM 1460 C CA . ILE A 1 184 ? 1.641 10.368 2.437 1.00 89.56 184 ILE A CA 1
ATOM 1461 C C . ILE A 1 184 ? 0.796 9.930 1.238 1.00 89.56 184 ILE A C 1
ATOM 1463 O O . ILE A 1 184 ? -0.189 10.587 0.898 1.00 89.56 184 ILE A O 1
ATOM 1467 N N . ARG A 1 185 ? 1.122 8.777 0.643 1.00 91.38 185 ARG A N 1
ATOM 1468 C CA . ARG A 1 185 ? 0.374 8.206 -0.481 1.00 91.38 185 ARG A CA 1
ATOM 1469 C C . ARG A 1 185 ? -1.096 7.967 -0.131 1.00 91.38 185 ARG A C 1
ATOM 1471 O O . ARG A 1 185 ? -1.972 8.285 -0.931 1.00 91.38 185 ARG A O 1
ATOM 1478 N N . PHE A 1 186 ? -1.377 7.412 1.049 1.00 91.88 186 PHE A N 1
ATOM 1479 C CA . PHE A 1 186 ? -2.742 7.171 1.519 1.00 91.88 186 PHE A CA 1
ATOM 1480 C C . PHE A 1 186 ? -3.544 8.472 1.638 1.00 91.88 186 PHE A C 1
ATOM 1482 O O . PHE A 1 186 ? -4.682 8.535 1.174 1.00 91.88 186 PHE A O 1
ATOM 1489 N N . ILE A 1 187 ? -2.943 9.516 2.210 1.00 90.19 187 ILE A N 1
ATOM 1490 C CA . ILE A 1 187 ? -3.580 10.827 2.371 1.00 90.19 187 ILE A CA 1
ATOM 1491 C C . ILE A 1 187 ? -3.848 11.461 1.006 1.00 90.19 187 ILE A C 1
ATOM 1493 O O . ILE A 1 187 ? -4.979 11.865 0.746 1.00 90.19 187 ILE A O 1
ATOM 1497 N N . LEU A 1 188 ? -2.860 11.485 0.104 1.00 90.38 188 LEU A N 1
ATOM 1498 C CA . LEU A 1 188 ? -3.040 11.987 -1.264 1.00 90.38 188 LEU A CA 1
ATOM 1499 C C . LEU A 1 188 ? -4.175 11.246 -1.981 1.00 90.38 188 LEU A C 1
ATOM 1501 O O . LEU A 1 188 ? -5.063 11.880 -2.547 1.00 90.38 188 LEU A O 1
ATOM 1505 N N . HIS A 1 189 ? -4.214 9.916 -1.880 1.00 90.62 189 HIS A N 1
ATOM 1506 C CA . HIS A 1 189 ? -5.291 9.111 -2.451 1.00 90.62 189 HIS A CA 1
ATOM 1507 C C . HIS A 1 189 ? -6.668 9.454 -1.853 1.00 90.62 189 HIS A C 1
ATOM 1509 O O . HIS A 1 189 ? -7.663 9.507 -2.578 1.00 90.62 189 HIS A O 1
ATOM 1515 N N . ALA A 1 190 ? -6.757 9.715 -0.546 1.00 89.50 190 ALA A N 1
ATOM 1516 C CA . ALA A 1 190 ? -8.006 10.124 0.096 1.00 89.50 190 ALA A CA 1
ATOM 1517 C C . ALA A 1 190 ? -8.530 11.474 -0.439 1.00 89.50 190 ALA A C 1
ATOM 1519 O O . ALA A 1 190 ? -9.738 11.638 -0.607 1.00 89.50 190 ALA A O 1
ATOM 1520 N N . TYR A 1 191 ? -7.639 12.411 -0.780 1.00 86.62 191 TYR A N 1
ATOM 1521 C CA . TYR A 1 191 ? -8.019 13.659 -1.451 1.00 86.62 191 TYR A CA 1
ATOM 1522 C C . TYR A 1 191 ? -8.408 13.442 -2.921 1.00 86.62 191 TYR A C 1
ATOM 1524 O O . TYR A 1 191 ? -9.444 13.939 -3.356 1.00 86.62 191 TYR A O 1
ATOM 1532 N N . VAL A 1 192 ? -7.633 12.660 -3.683 1.00 88.62 192 VAL A N 1
ATOM 1533 C CA . VAL A 1 192 ? -7.904 12.375 -5.109 1.00 88.62 192 VAL A CA 1
ATOM 1534 C C . VAL A 1 192 ? -9.233 11.636 -5.308 1.00 88.62 192 VAL A C 1
ATOM 1536 O O . VAL A 1 192 ? -9.961 11.915 -6.262 1.00 88.62 192 VAL A O 1
ATOM 1539 N N . SER A 1 193 ? -9.570 10.719 -4.396 1.00 87.38 193 SER A N 1
ATOM 1540 C 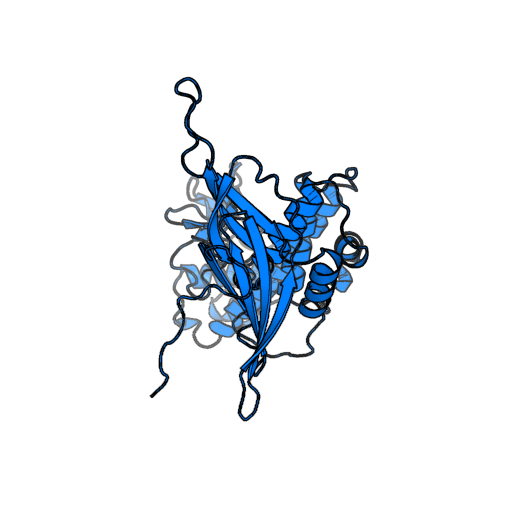CA . SER A 1 193 ? -10.825 9.949 -4.418 1.00 87.38 193 SER A CA 1
ATOM 1541 C C . SER A 1 193 ? -12.056 10.736 -3.955 1.00 87.38 193 SER A C 1
ATOM 1543 O O . SER A 1 193 ? -13.169 10.227 -4.061 1.00 87.38 193 SER A O 1
ATOM 1545 N N . GLY A 1 194 ? -11.884 11.962 -3.448 1.00 83.94 194 GLY A N 1
ATOM 1546 C CA . GLY A 1 194 ? -12.982 12.791 -2.940 1.00 83.94 194 GLY A CA 1
ATOM 1547 C C . GLY A 1 194 ? -13.504 12.382 -1.560 1.00 83.94 194 GLY A C 1
ATOM 1548 O O . GLY A 1 194 ? -14.518 12.914 -1.120 1.00 83.94 194 GLY A O 1
ATOM 1549 N N . LEU A 1 195 ? -12.820 11.467 -0.864 1.00 84.06 195 LEU A N 1
ATOM 1550 C CA . LEU A 1 195 ? -13.169 11.076 0.502 1.00 84.06 195 LEU A CA 1
ATOM 1551 C C . LEU A 1 195 ? -12.967 12.232 1.493 1.00 84.06 195 LEU A C 1
ATOM 1553 O O . LEU A 1 195 ? -13.761 12.409 2.411 1.00 84.06 195 LEU A O 1
ATOM 1557 N N . ALA A 1 196 ? -11.892 13.003 1.330 1.00 77.75 196 ALA A N 1
ATOM 1558 C CA . ALA A 1 196 ? -11.634 14.172 2.159 1.00 77.75 196 ALA A CA 1
ATOM 1559 C C . ALA A 1 196 ? -12.541 15.338 1.732 1.00 77.75 196 ALA A C 1
ATOM 1561 O O . ALA A 1 196 ? -12.292 15.998 0.720 1.00 77.75 196 ALA A O 1
ATOM 1562 N N . VAL A 1 197 ? -13.597 15.598 2.508 1.00 66.19 197 VAL A N 1
ATOM 1563 C CA . VAL A 1 197 ? -14.546 16.685 2.232 1.00 66.19 197 VAL A CA 1
ATOM 1564 C C . VAL A 1 197 ? -13.900 18.027 2.586 1.00 66.19 197 VAL A C 1
ATOM 1566 O O . VAL A 1 197 ? -13.735 18.371 3.752 1.00 66.19 197 VAL A O 1
ATOM 1569 N N . GLY A 1 198 ? -13.503 18.785 1.563 1.00 59.25 198 GLY A N 1
ATOM 1570 C CA . GLY A 1 198 ? -12.883 20.096 1.741 1.00 59.25 198 GLY A CA 1
ATOM 1571 C C . GLY A 1 198 ? -12.271 20.658 0.463 1.00 59.25 198 GLY A C 1
ATOM 1572 O O . GLY A 1 198 ? -11.071 20.879 0.453 1.00 59.25 198 GLY A O 1
ATOM 1573 N N . VAL A 1 199 ? -13.102 20.904 -0.566 1.00 52.94 199 VAL A N 1
ATOM 1574 C CA . VAL A 1 199 ? -12.778 21.524 -1.880 1.00 52.94 199 VAL A CA 1
ATOM 1575 C C . VAL A 1 199 ? -11.676 20.775 -2.664 1.00 52.94 199 VAL A C 1
ATOM 1577 O O . VAL A 1 199 ? -10.694 20.323 -2.083 1.00 52.94 199 VAL A O 1
ATOM 1580 N N . PRO A 1 200 ? -11.751 20.639 -4.002 1.00 53.50 200 PRO A N 1
ATOM 1581 C CA . PRO A 1 200 ? -10.600 20.157 -4.751 1.00 53.50 200 PRO A CA 1
ATOM 1582 C C . PRO A 1 200 ? -9.483 21.204 -4.656 1.00 53.50 200 PRO A C 1
ATOM 1584 O O . PRO A 1 200 ? -9.440 22.170 -5.415 1.00 53.50 200 PRO A O 1
ATOM 1587 N N . LYS A 1 201 ? -8.565 21.017 -3.707 1.00 65.31 201 LYS A N 1
ATOM 1588 C CA . LYS A 1 201 ? -7.206 21.532 -3.832 1.00 65.31 201 LYS A CA 1
ATOM 1589 C C . LYS A 1 201 ? -6.598 20.739 -4.984 1.00 65.31 201 LYS A C 1
ATOM 1591 O O . LYS A 1 201 ? -6.297 19.573 -4.805 1.00 65.31 201 LYS A O 1
ATOM 1596 N N . ASP A 1 202 ? -6.592 21.334 -6.173 1.00 78.88 202 ASP A N 1
ATOM 1597 C CA . ASP A 1 202 ? -5.876 20.887 -7.374 1.00 78.88 202 ASP A CA 1
ATOM 1598 C C . ASP A 1 202 ? -5.642 19.359 -7.460 1.00 78.88 202 ASP A C 1
ATOM 1600 O O . ASP A 1 202 ? -4.560 18.851 -7.159 1.00 78.88 202 ASP A O 1
ATOM 1604 N N . LYS A 1 203 ? -6.692 18.609 -7.831 1.00 84.88 203 LYS A N 1
ATOM 1605 C CA . LYS A 1 203 ? -6.649 17.139 -7.950 1.00 84.88 203 LYS A CA 1
ATOM 1606 C C . LYS A 1 203 ? -5.462 16.677 -8.802 1.00 84.88 203 LYS A C 1
ATOM 1608 O O . LYS A 1 203 ? -4.790 15.717 -8.435 1.00 84.88 203 LYS A O 1
ATOM 1613 N N . THR A 1 204 ? -5.184 17.396 -9.887 1.00 86.81 204 THR A N 1
ATOM 1614 C CA . THR A 1 204 ? -4.073 17.133 -10.804 1.00 86.81 204 THR A CA 1
ATOM 1615 C C . THR A 1 204 ? -2.723 17.225 -10.092 1.00 86.81 204 THR A C 1
ATOM 1617 O O . THR A 1 204 ? -1.863 16.369 -10.278 1.00 86.81 204 THR A O 1
ATOM 1620 N N . ASN A 1 205 ? -2.537 18.218 -9.220 1.00 88.31 205 ASN A N 1
ATOM 1621 C CA . ASN A 1 205 ? -1.332 18.341 -8.397 1.00 88.31 205 ASN A CA 1
ATOM 1622 C C . ASN A 1 205 ? -1.195 17.178 -7.404 1.00 88.31 205 ASN A C 1
ATOM 1624 O O . ASN A 1 205 ? -0.111 16.619 -7.261 1.00 88.31 205 ASN A O 1
ATOM 1628 N N . PHE A 1 206 ? -2.284 16.743 -6.765 1.00 88.94 206 PHE A N 1
ATOM 1629 C CA . PHE A 1 206 ? -2.228 15.567 -5.890 1.00 88.94 206 PHE A CA 1
ATOM 1630 C C . PHE A 1 206 ? -1.932 14.269 -6.640 1.00 88.94 206 PHE A C 1
ATOM 1632 O O . PHE A 1 206 ? -1.180 13.445 -6.124 1.00 88.94 206 PHE A O 1
ATOM 1639 N N . GLU A 1 207 ? -2.464 14.092 -7.849 1.00 90.56 207 GLU A N 1
ATOM 1640 C CA . GLU A 1 207 ? -2.126 12.959 -8.716 1.00 90.56 207 GLU A CA 1
ATOM 1641 C C . GLU A 1 207 ? -0.648 12.990 -9.125 1.00 90.56 207 GLU A C 1
ATOM 1643 O O . GLU A 1 207 ? 0.040 11.977 -8.999 1.00 90.56 207 GLU A O 1
ATOM 1648 N N . ALA A 1 208 ? -0.126 14.158 -9.516 1.00 89.81 208 ALA A N 1
ATOM 1649 C CA . ALA A 1 208 ? 1.290 14.335 -9.832 1.00 89.81 208 ALA A CA 1
ATOM 1650 C C . ALA A 1 208 ? 2.187 14.005 -8.627 1.00 89.81 208 ALA A C 1
ATOM 1652 O O . ALA A 1 208 ? 3.094 13.179 -8.738 1.00 89.81 208 ALA A O 1
ATOM 1653 N N . LYS A 1 209 ? 1.876 14.552 -7.443 1.00 90.38 209 LYS A N 1
ATOM 1654 C CA . LYS A 1 209 ? 2.592 14.228 -6.200 1.00 90.38 209 LYS A CA 1
ATOM 1655 C C . LYS A 1 209 ? 2.499 12.745 -5.854 1.00 90.38 209 LYS A C 1
ATOM 1657 O O . LYS A 1 209 ? 3.489 12.157 -5.434 1.00 90.38 209 LYS A O 1
ATOM 1662 N N . MET A 1 210 ? 1.336 12.121 -6.030 1.00 91.12 210 MET A N 1
ATOM 1663 C CA . MET A 1 210 ? 1.159 10.692 -5.765 1.00 91.12 210 MET A CA 1
ATOM 1664 C C . MET A 1 210 ? 2.044 9.842 -6.683 1.00 91.12 210 MET A C 1
ATOM 1666 O O . MET A 1 210 ? 2.666 8.898 -6.202 1.00 91.12 210 MET A O 1
ATOM 1670 N N . ASN A 1 211 ? 2.162 10.202 -7.964 1.00 91.31 211 ASN A N 1
ATOM 1671 C CA . ASN A 1 211 ? 3.047 9.517 -8.910 1.00 91.31 211 ASN A CA 1
ATOM 1672 C C . ASN A 1 211 ? 4.528 9.651 -8.524 1.00 91.31 211 ASN A C 1
ATOM 1674 O O . ASN A 1 211 ? 5.302 8.707 -8.688 1.00 91.31 211 ASN A O 1
ATOM 1678 N N . GLU A 1 212 ? 4.936 10.792 -7.972 1.00 90.88 212 GLU A N 1
ATOM 1679 C CA . GLU A 1 212 ? 6.294 10.968 -7.452 1.00 90.88 212 GLU A CA 1
ATOM 1680 C C . GLU A 1 212 ? 6.554 10.128 -6.200 1.00 90.88 212 GLU A C 1
ATOM 1682 O O . GLU A 1 212 ? 7.585 9.461 -6.107 1.00 90.88 212 GLU A O 1
ATOM 1687 N N . ILE A 1 213 ? 5.600 10.087 -5.268 1.00 91.56 213 ILE A N 1
ATOM 1688 C CA . ILE A 1 213 ? 5.688 9.219 -4.089 1.00 91.56 213 ILE A CA 1
ATOM 1689 C C . ILE A 1 213 ? 5.756 7.745 -4.507 1.00 91.56 213 ILE A C 1
ATOM 1691 O O . ILE A 1 213 ? 6.587 7.004 -3.983 1.00 91.56 213 ILE A O 1
ATOM 1695 N N . ASP A 1 214 ? 4.957 7.325 -5.492 1.00 92.88 214 ASP A N 1
ATOM 1696 C CA . ASP A 1 214 ? 5.018 5.974 -6.057 1.00 92.88 214 ASP A CA 1
ATOM 1697 C C . ASP A 1 214 ? 6.395 5.668 -6.667 1.00 92.88 214 ASP A C 1
ATOM 1699 O O . ASP A 1 214 ? 6.922 4.571 -6.470 1.00 92.88 214 ASP A O 1
ATOM 1703 N N . ALA A 1 215 ? 7.020 6.638 -7.343 1.00 92.69 215 ALA A N 1
ATOM 1704 C CA . ALA A 1 215 ? 8.372 6.490 -7.875 1.00 92.69 215 ALA A CA 1
ATOM 1705 C C . ALA A 1 215 ? 9.429 6.328 -6.766 1.00 92.69 215 ALA A C 1
ATOM 1707 O O . ALA A 1 215 ? 10.326 5.495 -6.902 1.00 92.69 215 ALA A O 1
ATOM 1708 N N . LEU A 1 216 ? 9.321 7.072 -5.658 1.00 91.50 216 LEU A N 1
ATOM 1709 C CA . LEU A 1 216 ? 10.236 6.960 -4.510 1.00 91.50 216 LEU A CA 1
ATOM 1710 C C . LEU A 1 216 ? 10.079 5.636 -3.761 1.00 91.50 216 LEU A C 1
ATOM 1712 O O . LEU A 1 216 ? 11.073 5.007 -3.389 1.00 91.50 216 LEU A O 1
ATOM 1716 N N . ILE A 1 217 ? 8.837 5.194 -3.563 1.00 91.25 217 ILE A N 1
ATOM 1717 C CA . ILE A 1 217 ? 8.533 3.886 -2.980 1.00 91.25 217 ILE A CA 1
ATOM 1718 C C . ILE A 1 217 ? 9.126 2.780 -3.861 1.00 91.25 217 ILE A C 1
ATOM 1720 O O . ILE A 1 217 ? 9.844 1.911 -3.359 1.00 91.25 217 ILE A O 1
ATOM 1724 N N . MET A 1 218 ? 8.895 2.855 -5.176 1.00 92.81 218 MET A N 1
ATOM 1725 C CA . MET A 1 218 ? 9.438 1.893 -6.131 1.00 92.81 218 MET A CA 1
ATOM 1726 C C . MET A 1 218 ? 10.969 1.893 -6.123 1.00 92.81 218 MET A C 1
ATOM 1728 O O . MET A 1 218 ? 11.570 0.828 -6.066 1.00 92.81 218 MET A O 1
ATOM 1732 N N . ARG A 1 219 ? 11.620 3.062 -6.083 1.00 92.44 219 ARG A N 1
ATOM 1733 C CA . ARG A 1 219 ? 13.085 3.168 -5.980 1.00 92.44 219 ARG A CA 1
ATOM 1734 C C . ARG A 1 219 ? 13.634 2.389 -4.785 1.00 92.44 219 ARG A C 1
ATOM 1736 O O . ARG A 1 219 ? 14.584 1.628 -4.941 1.00 92.44 219 ARG A O 1
ATOM 1743 N N . ARG A 1 220 ? 13.024 2.535 -3.603 1.00 89.19 220 ARG A N 1
ATOM 1744 C CA . ARG A 1 220 ? 13.448 1.810 -2.388 1.00 89.19 220 ARG A CA 1
ATOM 1745 C C . ARG A 1 220 ? 13.248 0.312 -2.508 1.00 89.19 220 ARG A C 1
ATOM 1747 O O . ARG A 1 220 ? 14.109 -0.457 -2.085 1.00 89.19 220 ARG A O 1
ATOM 1754 N N . TYR A 1 221 ? 12.122 -0.093 -3.084 1.00 90.56 221 TYR A N 1
ATOM 1755 C CA . TYR A 1 221 ? 11.852 -1.496 -3.349 1.00 90.56 221 TYR A CA 1
ATOM 1756 C C . TYR A 1 221 ? 12.882 -2.090 -4.319 1.00 90.56 221 TYR A C 1
ATOM 1758 O O . TYR A 1 221 ? 13.469 -3.125 -4.017 1.00 90.56 221 TYR A O 1
ATOM 1766 N N . ILE A 1 222 ? 13.188 -1.395 -5.418 1.00 93.06 222 ILE A N 1
ATOM 1767 C CA . ILE A 1 222 ? 14.217 -1.806 -6.378 1.00 93.06 222 ILE A CA 1
ATOM 1768 C C . ILE A 1 222 ? 15.576 -1.949 -5.683 1.00 93.06 222 ILE A C 1
ATOM 1770 O O . ILE A 1 222 ? 16.246 -2.964 -5.857 1.00 93.06 222 ILE A O 1
ATOM 1774 N N . SER A 1 223 ? 15.974 -0.991 -4.837 1.00 91.25 223 SER A N 1
ATOM 1775 C CA . SER A 1 223 ? 17.219 -1.108 -4.064 1.00 91.25 223 SER A CA 1
ATOM 1776 C C . SER A 1 223 ? 17.234 -2.342 -3.155 1.00 91.25 223 SER A C 1
ATOM 1778 O O . SER A 1 223 ? 18.263 -3.008 -3.062 1.00 91.25 223 SER A O 1
ATOM 1780 N N . LYS A 1 224 ? 16.106 -2.681 -2.511 1.00 89.44 224 LYS A N 1
ATOM 1781 C CA . LYS A 1 224 ? 15.965 -3.916 -1.719 1.00 89.44 224 LYS A CA 1
ATOM 1782 C C . LYS A 1 224 ? 16.170 -5.151 -2.602 1.00 89.44 224 LYS A C 1
ATOM 1784 O O . LYS A 1 224 ? 17.003 -5.982 -2.262 1.00 89.44 224 LYS A O 1
ATOM 1789 N N . VAL A 1 225 ? 15.470 -5.236 -3.735 1.00 91.62 225 VAL A N 1
ATOM 1790 C CA . VAL A 1 225 ? 15.560 -6.366 -4.679 1.00 91.62 225 VAL A CA 1
ATOM 1791 C C . VAL A 1 225 ? 16.990 -6.561 -5.177 1.00 91.62 225 VAL A C 1
ATOM 1793 O O . VAL A 1 225 ? 17.531 -7.656 -5.051 1.00 91.62 225 VAL A O 1
ATOM 1796 N N . ILE A 1 226 ? 17.632 -5.492 -5.659 1.00 92.12 226 ILE A N 1
ATOM 1797 C CA . ILE A 1 226 ? 19.012 -5.533 -6.157 1.00 92.12 226 ILE A CA 1
ATOM 1798 C C . ILE A 1 226 ? 19.968 -6.029 -5.074 1.00 92.12 226 ILE A C 1
ATOM 1800 O O . ILE A 1 226 ? 20.778 -6.917 -5.327 1.00 92.12 226 ILE A O 1
ATOM 1804 N N . ASN A 1 227 ? 19.871 -5.481 -3.861 1.00 90.56 227 ASN A N 1
ATOM 1805 C CA . ASN A 1 227 ? 20.730 -5.896 -2.755 1.00 90.56 227 ASN A CA 1
ATOM 1806 C C . ASN A 1 227 ? 20.516 -7.370 -2.380 1.00 90.56 227 ASN A C 1
ATOM 1808 O O . ASN A 1 227 ? 21.468 -8.029 -1.977 1.00 90.56 227 ASN A O 1
ATOM 1812 N N . SER A 1 228 ? 19.299 -7.898 -2.540 1.00 88.94 228 SER A N 1
ATOM 1813 C CA . SER A 1 228 ? 18.985 -9.303 -2.265 1.00 88.94 228 SER A CA 1
ATOM 1814 C C . SER A 1 228 ? 19.482 -10.283 -3.333 1.00 88.94 228 SER A C 1
ATOM 1816 O O . SER A 1 228 ? 19.672 -11.452 -3.010 1.00 88.94 228 SER A O 1
ATOM 1818 N N . CYS A 1 229 ? 19.692 -9.853 -4.582 1.00 90.19 229 CYS A N 1
ATOM 1819 C CA . CYS A 1 229 ? 20.105 -10.739 -5.681 1.00 90.19 229 CYS A CA 1
ATOM 1820 C C . CYS A 1 229 ? 21.513 -10.466 -6.231 1.00 90.19 229 CYS A C 1
ATOM 1822 O O . CYS A 1 229 ? 21.954 -11.158 -7.146 1.00 90.19 229 CYS A O 1
ATOM 1824 N N . LYS A 1 230 ? 22.227 -9.463 -5.705 1.00 88.69 230 LYS A N 1
ATOM 1825 C CA . LYS A 1 230 ? 23.523 -9.011 -6.238 1.00 88.69 230 LYS A CA 1
ATOM 1826 C C . LYS A 1 230 ? 24.571 -10.125 -6.350 1.00 88.69 230 LYS A C 1
ATOM 1828 O O . LYS A 1 230 ? 25.376 -10.102 -7.273 1.00 88.69 230 LYS A O 1
ATOM 1833 N N . GLU A 1 231 ? 24.564 -11.079 -5.423 1.00 90.06 231 GLU A N 1
ATOM 1834 C CA . GLU A 1 231 ? 25.527 -12.191 -5.380 1.00 90.06 231 GLU A CA 1
ATOM 1835 C C . GLU A 1 231 ? 25.083 -13.419 -6.193 1.00 90.06 231 GLU A C 1
ATOM 1837 O O . GLU A 1 231 ? 25.853 -14.360 -6.356 1.00 90.06 231 GLU A O 1
ATOM 1842 N N . SER A 1 232 ? 23.851 -13.427 -6.704 1.00 91.12 232 SER A N 1
ATOM 1843 C CA . SER A 1 232 ? 23.217 -14.589 -7.337 1.00 91.12 232 SER A CA 1
ATOM 1844 C C . SER A 1 232 ? 22.607 -14.270 -8.704 1.00 91.12 232 SER A C 1
ATOM 1846 O O . SER A 1 232 ? 21.683 -14.955 -9.141 1.00 91.12 232 SER A O 1
ATOM 1848 N N . LEU A 1 233 ? 23.133 -13.253 -9.397 1.00 91.81 233 LEU A N 1
ATOM 1849 C CA . LEU A 1 233 ? 22.632 -12.814 -10.707 1.00 91.81 233 LEU A CA 1
ATOM 1850 C C . LEU A 1 233 ? 22.603 -13.950 -11.743 1.00 91.81 233 LEU A C 1
ATOM 1852 O O . LEU A 1 233 ? 21.634 -14.065 -12.489 1.00 91.81 233 LEU A O 1
ATOM 1856 N N . ASP A 1 234 ? 23.602 -14.835 -11.724 1.00 90.06 234 ASP A N 1
ATOM 1857 C CA . ASP A 1 234 ? 23.715 -15.971 -12.652 1.00 90.06 234 ASP A CA 1
ATOM 1858 C C . ASP A 1 234 ? 22.652 -17.063 -12.427 1.00 90.06 234 ASP A C 1
ATOM 1860 O O . ASP A 1 234 ? 22.454 -17.932 -13.274 1.00 90.06 234 ASP A O 1
ATOM 1864 N N . LEU A 1 235 ? 21.968 -17.043 -11.277 1.00 92.38 235 LEU A N 1
ATOM 1865 C CA . LEU A 1 235 ? 20.946 -18.026 -10.898 1.00 92.38 235 LEU A CA 1
ATOM 1866 C C . LEU A 1 235 ? 19.519 -17.526 -11.150 1.00 92.38 235 LEU A C 1
ATOM 1868 O O . LEU A 1 235 ? 18.554 -18.222 -10.824 1.00 92.38 235 LEU A O 1
ATOM 1872 N N . LEU A 1 236 ? 19.368 -16.316 -11.689 1.00 93.31 236 LEU A N 1
ATOM 1873 C CA . LEU A 1 236 ? 18.064 -15.713 -11.908 1.00 93.31 236 LEU A CA 1
ATOM 1874 C C . LEU A 1 236 ? 17.329 -16.378 -13.068 1.00 93.31 236 LEU A C 1
ATOM 1876 O O . LEU A 1 236 ? 17.887 -16.671 -14.125 1.00 93.31 236 LEU A O 1
ATOM 1880 N N . SER A 1 237 ? 16.025 -16.568 -12.883 1.00 93.88 237 SER A N 1
ATOM 1881 C CA . SER A 1 237 ? 15.146 -16.965 -13.979 1.00 93.88 237 SER A CA 1
ATOM 1882 C C . SER A 1 237 ? 15.086 -15.870 -15.057 1.00 93.88 237 SER A C 1
ATOM 1884 O O . SER A 1 237 ? 15.282 -14.689 -14.749 1.00 93.88 237 SER A O 1
ATOM 1886 N N . PRO A 1 238 ? 14.719 -16.207 -16.309 1.00 93.06 238 PRO A N 1
ATOM 1887 C CA . PRO A 1 238 ? 14.551 -15.210 -17.367 1.00 93.06 238 PRO A CA 1
ATOM 1888 C C . PRO A 1 238 ? 13.592 -14.071 -16.986 1.00 93.06 238 PRO A C 1
ATOM 1890 O O . PRO A 1 238 ? 13.864 -12.913 -17.282 1.00 93.06 238 PRO A O 1
ATOM 1893 N N . GLY A 1 239 ? 12.505 -14.376 -16.265 1.00 93.75 239 GLY A N 1
ATOM 1894 C CA . GLY A 1 239 ? 11.561 -13.362 -15.783 1.00 93.75 239 GLY A CA 1
ATOM 1895 C C . GLY A 1 239 ? 12.169 -12.421 -14.737 1.00 93.75 239 GLY A C 1
ATOM 1896 O O . GLY A 1 239 ? 11.925 -11.217 -14.773 1.00 93.75 239 GLY A O 1
ATOM 1897 N N . GLN A 1 240 ? 13.007 -12.938 -13.835 1.00 95.19 240 GLN A N 1
ATOM 1898 C CA . GLN A 1 240 ? 13.725 -12.115 -12.855 1.00 95.19 240 GLN A CA 1
ATOM 1899 C C . GLN A 1 240 ? 14.792 -11.238 -13.514 1.00 95.19 240 GLN A C 1
ATOM 1901 O O . GLN A 1 240 ? 14.879 -10.055 -13.195 1.00 95.19 240 GLN A O 1
ATOM 1906 N N . ALA A 1 241 ? 15.559 -11.782 -14.463 1.00 94.94 241 ALA A N 1
ATOM 1907 C CA . ALA A 1 241 ? 16.532 -11.012 -15.237 1.00 94.94 241 ALA A CA 1
ATOM 1908 C C . ALA A 1 241 ? 15.847 -9.870 -16.007 1.00 94.94 241 ALA A C 1
ATOM 1910 O O . ALA A 1 241 ? 16.259 -8.712 -15.919 1.00 94.94 241 ALA A O 1
ATOM 1911 N N . GLN A 1 242 ? 14.730 -10.175 -16.676 1.00 95.06 242 GLN A N 1
ATOM 1912 C CA . GLN A 1 242 ? 13.932 -9.184 -17.393 1.00 95.06 242 GLN A CA 1
ATOM 1913 C C . GLN A 1 242 ? 13.380 -8.097 -16.462 1.00 95.06 242 GLN A C 1
ATOM 1915 O O . GLN A 1 242 ? 13.410 -6.911 -16.795 1.00 95.06 242 GLN A O 1
ATOM 1920 N N . SER A 1 243 ? 12.912 -8.501 -15.280 1.00 96.00 243 SER A N 1
ATOM 1921 C CA . SER A 1 243 ? 12.449 -7.595 -14.234 1.00 96.00 243 SER A CA 1
ATOM 1922 C C . SER A 1 243 ? 13.556 -6.650 -13.759 1.00 96.00 243 SER A C 1
ATOM 1924 O O . SER A 1 243 ? 13.324 -5.447 -13.678 1.00 96.00 243 SER A O 1
ATOM 1926 N N . LEU A 1 244 ? 14.769 -7.155 -13.500 1.00 96.19 244 LEU A N 1
ATOM 1927 C CA . LEU A 1 244 ? 15.899 -6.319 -13.081 1.00 96.19 244 LEU A CA 1
ATOM 1928 C C . LEU A 1 244 ? 16.310 -5.306 -14.149 1.00 96.19 244 LEU A C 1
ATOM 1930 O O . LEU A 1 244 ? 16.615 -4.167 -13.802 1.00 96.19 244 LEU A O 1
ATOM 1934 N N . LEU A 1 245 ? 16.289 -5.689 -15.428 1.00 95.69 245 LEU A N 1
ATOM 1935 C CA . LEU A 1 245 ? 16.563 -4.759 -16.524 1.00 95.69 245 LEU A CA 1
ATOM 1936 C C . LEU A 1 245 ? 15.520 -3.635 -16.578 1.00 95.69 245 LEU A C 1
ATOM 1938 O O . LEU A 1 245 ? 15.898 -2.472 -16.645 1.00 95.69 245 LEU A O 1
ATOM 1942 N N . LEU A 1 246 ? 14.226 -3.952 -16.445 1.00 96.31 246 LEU A N 1
ATOM 1943 C CA . LEU A 1 246 ? 13.166 -2.935 -16.366 1.00 96.31 246 LEU A CA 1
ATOM 1944 C C . LEU A 1 246 ? 13.338 -2.013 -15.152 1.00 96.31 246 LEU A C 1
ATOM 1946 O O . LEU A 1 246 ? 13.143 -0.803 -15.248 1.00 96.31 246 LEU A O 1
ATOM 1950 N N . MET A 1 247 ? 13.709 -2.567 -13.997 1.00 96.44 247 MET A N 1
ATOM 1951 C CA . MET A 1 247 ? 13.990 -1.780 -12.796 1.00 96.44 247 MET A CA 1
ATOM 1952 C C . MET A 1 247 ? 15.188 -0.842 -12.991 1.00 96.44 247 MET A C 1
ATOM 1954 O O . MET A 1 247 ? 15.132 0.309 -12.559 1.00 96.44 247 MET A O 1
ATOM 1958 N N . ALA A 1 248 ? 16.252 -1.312 -13.646 1.00 95.56 248 ALA A N 1
ATOM 1959 C CA . ALA A 1 248 ? 17.423 -0.504 -13.969 1.00 95.56 248 ALA A CA 1
ATOM 1960 C C . ALA A 1 248 ? 17.086 0.608 -14.973 1.00 95.56 248 ALA A C 1
ATOM 1962 O O . ALA A 1 248 ? 17.425 1.767 -14.731 1.00 95.56 248 ALA A O 1
ATOM 1963 N N . ASP A 1 249 ? 16.347 0.280 -16.036 1.00 95.19 249 ASP A N 1
ATOM 1964 C CA . ASP A 1 249 ? 15.882 1.243 -17.036 1.00 95.19 249 ASP A CA 1
ATOM 1965 C C . ASP A 1 249 ? 14.996 2.320 -16.379 1.00 95.19 249 ASP A C 1
ATOM 1967 O O . ASP A 1 249 ? 15.136 3.509 -16.667 1.00 95.19 249 ASP A O 1
ATOM 1971 N N . TRP A 1 250 ? 14.117 1.935 -15.443 1.00 95.06 250 TRP A N 1
ATOM 1972 C CA . TRP A 1 250 ? 13.292 2.881 -14.687 1.00 95.06 250 TRP A CA 1
ATOM 1973 C C . TRP A 1 250 ? 14.122 3.818 -13.806 1.00 95.06 250 TRP A C 1
ATOM 1975 O O . TRP A 1 250 ? 13.880 5.027 -13.793 1.00 95.06 250 TRP A O 1
ATOM 1985 N N . LEU A 1 251 ? 15.087 3.276 -13.057 1.00 94.75 251 LEU A N 1
ATOM 1986 C CA . LEU A 1 251 ? 15.966 4.078 -12.204 1.00 94.75 251 LEU A CA 1
ATOM 1987 C C . LEU A 1 251 ? 16.772 5.087 -13.020 1.00 94.75 251 LEU A C 1
ATOM 1989 O O . LEU A 1 251 ? 16.892 6.241 -12.605 1.00 94.75 251 LEU A O 1
ATOM 1993 N N . PHE A 1 252 ? 17.251 4.680 -14.192 1.00 93.94 252 PHE A N 1
ATOM 1994 C CA . PHE A 1 252 ? 17.912 5.574 -15.129 1.00 93.94 252 PHE A CA 1
ATOM 1995 C C . PHE A 1 252 ? 16.950 6.654 -15.640 1.00 93.94 252 PHE A C 1
ATOM 1997 O O . PHE A 1 252 ? 17.201 7.841 -15.455 1.00 93.94 252 PHE A O 1
ATOM 2004 N N . LYS A 1 253 ? 15.786 6.264 -16.179 1.00 93.25 253 LYS A N 1
ATOM 2005 C CA . LYS A 1 253 ? 14.788 7.199 -16.728 1.00 93.25 253 LYS A CA 1
ATOM 2006 C C . LYS A 1 253 ? 14.321 8.243 -15.718 1.00 93.25 253 LYS A C 1
ATOM 2008 O O . LYS A 1 253 ? 14.119 9.399 -16.081 1.00 93.25 253 LYS A O 1
ATOM 2013 N N . LYS A 1 254 ? 14.071 7.828 -14.473 1.00 92.69 254 LYS A N 1
ATOM 2014 C CA . LYS A 1 254 ? 13.407 8.667 -13.468 1.00 92.69 254 LYS A CA 1
ATOM 2015 C C . LYS A 1 254 ? 14.372 9.414 -12.551 1.00 92.69 254 LYS A C 1
ATOM 2017 O O . LYS A 1 254 ? 14.025 10.503 -12.102 1.00 92.69 254 LYS A O 1
ATOM 2022 N N . PHE A 1 255 ? 15.529 8.829 -12.249 1.00 91.44 255 PHE A N 1
ATOM 2023 C CA . PHE A 1 255 ? 16.468 9.336 -11.241 1.00 91.44 255 PHE A CA 1
ATOM 2024 C C . PHE A 1 255 ? 17.900 9.487 -11.761 1.00 91.44 255 PHE A C 1
ATOM 2026 O O . PHE A 1 255 ? 18.795 9.706 -10.947 1.00 91.44 255 PHE A O 1
ATOM 2033 N N . ASP A 1 256 ? 18.130 9.314 -13.067 1.00 91.81 256 ASP A N 1
ATOM 2034 C CA . ASP A 1 256 ? 19.462 9.366 -13.685 1.00 91.81 256 ASP A CA 1
ATOM 2035 C C . ASP A 1 256 ? 20.475 8.441 -12.979 1.00 91.81 256 ASP A C 1
ATOM 2037 O O . ASP A 1 256 ? 21.650 8.745 -12.797 1.00 91.81 256 ASP A O 1
ATOM 2041 N N . THR A 1 257 ? 19.981 7.304 -12.476 1.00 92.25 257 THR A N 1
ATOM 2042 C CA . THR A 1 257 ? 20.784 6.328 -11.735 1.00 92.25 257 THR A CA 1
ATOM 2043 C C . THR A 1 257 ? 21.110 5.148 -12.640 1.00 92.25 257 THR A C 1
ATOM 2045 O O . THR A 1 257 ? 20.228 4.343 -12.945 1.00 92.25 257 THR A O 1
ATOM 2048 N N . THR A 1 258 ? 22.374 5.015 -13.040 1.00 92.25 258 THR A N 1
ATOM 2049 C CA . THR A 1 258 ? 22.845 3.868 -13.826 1.00 92.25 258 THR A CA 1
ATOM 2050 C C . THR A 1 258 ? 23.265 2.705 -12.928 1.00 92.25 258 THR A C 1
ATOM 2052 O O . THR A 1 258 ? 23.776 2.877 -11.819 1.00 92.25 258 THR A O 1
ATOM 2055 N N . LEU A 1 259 ? 23.023 1.485 -13.407 1.00 92.50 259 LEU A N 1
ATOM 2056 C CA . LEU A 1 259 ? 23.413 0.242 -12.744 1.00 92.50 259 LEU A CA 1
ATOM 2057 C C . LEU A 1 259 ? 24.266 -0.593 -13.699 1.00 92.50 259 LEU A C 1
ATOM 2059 O O . LEU A 1 259 ? 23.869 -1.673 -14.126 1.00 92.50 259 LEU A O 1
ATOM 2063 N N . ASP A 1 260 ? 25.445 -0.070 -14.031 1.00 92.75 260 ASP A N 1
ATOM 2064 C CA . ASP A 1 260 ? 26.360 -0.606 -15.047 1.00 92.75 260 ASP A CA 1
ATOM 2065 C C . ASP A 1 260 ? 26.641 -2.104 -14.862 1.00 92.75 260 ASP A C 1
ATOM 2067 O O . ASP A 1 260 ? 26.677 -2.862 -15.828 1.00 92.75 260 ASP A O 1
ATOM 2071 N N . PHE A 1 261 ? 26.769 -2.555 -13.609 1.00 92.62 261 PHE A N 1
ATOM 2072 C CA . PHE A 1 261 ? 27.007 -3.964 -13.296 1.00 92.62 261 PHE A CA 1
ATOM 2073 C C . PHE A 1 261 ? 25.844 -4.881 -13.709 1.00 92.62 261 PHE A C 1
ATOM 2075 O O . PHE A 1 261 ? 26.101 -6.019 -14.085 1.00 92.62 261 PHE A O 1
ATOM 2082 N N . LEU A 1 262 ? 24.587 -4.416 -13.656 1.00 93.62 262 LEU A N 1
ATOM 2083 C CA . LEU A 1 262 ? 23.433 -5.208 -14.096 1.00 93.62 262 LEU A CA 1
ATOM 2084 C C . LEU A 1 262 ? 23.405 -5.315 -15.616 1.00 93.62 262 LEU A C 1
ATOM 2086 O O . LEU A 1 262 ? 23.230 -6.410 -16.142 1.00 93.62 262 LEU A O 1
ATOM 2090 N N . TYR A 1 263 ? 23.612 -4.201 -16.321 1.00 93.94 263 TYR A N 1
ATOM 2091 C CA . TYR A 1 263 ? 23.663 -4.216 -17.783 1.00 93.94 263 TYR A CA 1
ATOM 2092 C C . TYR A 1 263 ? 24.793 -5.121 -18.281 1.00 93.94 263 TYR A C 1
ATOM 2094 O O . TYR A 1 263 ? 24.551 -5.984 -19.122 1.00 93.94 263 TYR A O 1
ATOM 2102 N N . ALA A 1 264 ? 25.982 -5.018 -17.679 1.00 92.81 264 ALA A N 1
ATOM 2103 C CA . ALA A 1 264 ? 27.109 -5.891 -17.987 1.00 92.81 264 ALA A CA 1
ATOM 2104 C C . ALA A 1 264 ? 26.808 -7.372 -17.693 1.00 92.81 264 ALA A C 1
ATOM 2106 O O . ALA A 1 264 ? 27.096 -8.224 -18.532 1.00 92.81 264 ALA A O 1
ATOM 2107 N N . ALA A 1 265 ? 26.196 -7.684 -16.542 1.00 92.44 265 ALA A N 1
ATOM 2108 C CA . ALA A 1 265 ? 25.850 -9.058 -16.167 1.00 92.44 265 ALA A CA 1
ATOM 2109 C C . ALA A 1 265 ? 24.875 -9.716 -17.158 1.00 92.44 265 ALA A C 1
ATOM 2111 O O . ALA A 1 265 ? 24.979 -10.909 -17.424 1.00 92.44 265 ALA A O 1
ATOM 2112 N N . PHE A 1 266 ? 23.963 -8.937 -17.746 1.00 93.00 266 PHE A N 1
ATOM 2113 C CA . PHE A 1 266 ? 22.997 -9.427 -18.733 1.00 93.00 266 PHE A CA 1
ATOM 2114 C C . PHE A 1 266 ? 23.407 -9.164 -20.190 1.00 93.00 266 PHE A C 1
ATOM 2116 O O . PHE A 1 266 ? 22.584 -9.330 -21.090 1.00 93.00 266 PHE A O 1
ATOM 2123 N N . GLY A 1 267 ? 24.654 -8.747 -20.444 1.00 91.06 267 GLY A N 1
ATOM 2124 C CA . GLY A 1 267 ? 25.166 -8.497 -21.797 1.00 91.06 267 GLY A CA 1
ATOM 2125 C C . GLY A 1 267 ? 24.401 -7.413 -22.564 1.00 91.06 267 GLY A C 1
ATOM 2126 O O . GLY A 1 267 ? 24.271 -7.500 -23.782 1.00 91.06 267 GLY A O 1
ATOM 2127 N N . CYS A 1 268 ? 23.851 -6.430 -21.853 1.00 90.38 268 CYS A N 1
ATOM 2128 C CA . CYS A 1 268 ? 23.105 -5.310 -22.412 1.00 90.38 268 CYS A CA 1
ATOM 2129 C C . CYS A 1 268 ? 23.971 -4.050 -22.477 1.00 90.38 268 CYS A C 1
ATOM 2131 O O . CYS A 1 268 ? 24.786 -3.801 -21.588 1.00 90.38 268 CYS A O 1
ATOM 2133 N N . ASP A 1 269 ? 23.724 -3.216 -23.486 1.00 88.38 269 ASP A N 1
ATOM 2134 C CA . ASP A 1 269 ? 24.330 -1.890 -23.558 1.00 88.38 269 ASP A C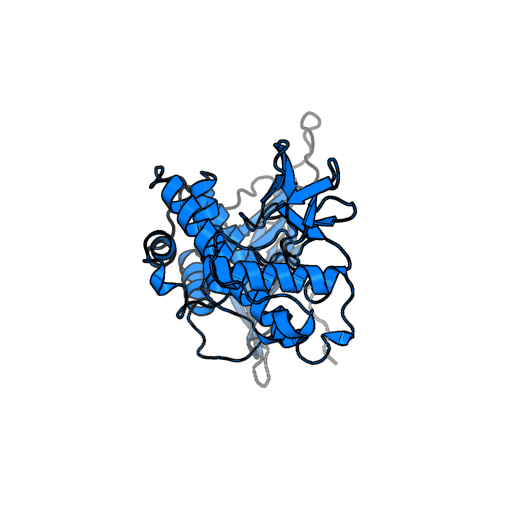A 1
ATOM 2135 C C . ASP A 1 269 ? 23.799 -0.982 -22.442 1.00 88.38 269 ASP A C 1
ATOM 2137 O O . ASP A 1 269 ? 22.622 -1.044 -22.063 1.00 88.38 269 ASP A O 1
ATOM 2141 N N . ILE A 1 270 ? 24.682 -0.126 -21.927 1.00 88.12 270 ILE A N 1
ATOM 2142 C CA . ILE A 1 270 ? 24.330 0.891 -20.938 1.00 88.12 270 ILE A CA 1
ATOM 2143 C C . ILE A 1 270 ? 23.568 2.011 -21.664 1.00 88.12 270 ILE A C 1
ATOM 2145 O O . ILE A 1 270 ? 24.089 2.557 -22.642 1.00 88.12 270 ILE A O 1
ATOM 2149 N N . PRO A 1 271 ? 22.357 2.376 -21.210 1.00 88.12 271 PRO A N 1
ATOM 2150 C CA . PRO A 1 271 ? 21.613 3.489 -21.786 1.00 88.12 271 PRO A CA 1
ATOM 2151 C C . PRO A 1 271 ? 22.395 4.807 -21.723 1.00 88.12 271 PRO A C 1
ATOM 2153 O O . PRO A 1 271 ? 22.989 5.129 -20.696 1.00 88.12 271 PRO A O 1
ATOM 2156 N N . ILE A 1 272 ? 22.362 5.577 -22.814 1.00 85.56 272 ILE A N 1
ATOM 2157 C CA . ILE A 1 272 ? 23.022 6.892 -22.907 1.00 85.56 272 ILE A CA 1
ATOM 2158 C C . ILE A 1 272 ? 22.018 8.019 -22.632 1.00 85.56 272 ILE A C 1
ATOM 2160 O O . ILE A 1 272 ? 22.337 8.982 -21.944 1.00 85.56 272 ILE A O 1
ATOM 2164 N N . GLU A 1 273 ? 20.787 7.882 -23.134 1.00 87.12 273 GLU A N 1
ATOM 2165 C CA . GLU A 1 273 ? 19.717 8.875 -22.999 1.00 87.12 273 GLU A CA 1
ATOM 2166 C C . GLU A 1 273 ? 18.401 8.192 -22.613 1.00 87.12 273 GLU A C 1
ATOM 2168 O O . GLU A 1 273 ? 18.066 7.126 -23.139 1.00 87.12 273 GLU A O 1
ATOM 2173 N N . SER A 1 274 ? 17.619 8.809 -21.724 1.00 78.44 274 SER A N 1
ATOM 2174 C CA . SER A 1 274 ? 16.366 8.237 -21.202 1.00 78.44 274 SER A CA 1
ATOM 2175 C C . SER A 1 274 ? 15.314 7.959 -22.287 1.00 78.44 274 SER A C 1
ATOM 2177 O O . SER A 1 274 ? 14.515 7.031 -22.160 1.00 78.44 274 SER A O 1
ATOM 2179 N N . GLU A 1 275 ? 15.338 8.724 -23.379 1.00 77.31 275 GLU A N 1
ATOM 2180 C CA . GLU A 1 275 ? 14.439 8.593 -24.534 1.00 77.31 275 GLU A CA 1
ATOM 2181 C C . GLU A 1 275 ? 14.787 7.388 -25.427 1.00 77.31 275 GLU A C 1
ATOM 2183 O O . GLU A 1 275 ? 13.938 6.870 -26.160 1.00 77.31 275 GLU A O 1
ATOM 2188 N N . THR A 1 276 ? 16.028 6.904 -25.329 1.00 78.69 276 THR A N 1
ATOM 2189 C CA . THR A 1 276 ? 16.581 5.828 -26.166 1.00 78.69 276 THR A CA 1
ATOM 2190 C C . THR A 1 276 ? 16.529 4.454 -25.504 1.00 78.69 276 THR A C 1
ATOM 2192 O O . THR A 1 276 ? 17.073 3.492 -26.043 1.00 78.69 276 THR A O 1
ATOM 2195 N N . LEU A 1 277 ? 15.850 4.338 -24.358 1.00 86.62 277 LEU A N 1
ATOM 2196 C CA . LEU A 1 277 ? 15.714 3.065 -23.659 1.00 86.62 277 LEU A CA 1
ATOM 2197 C C . LEU A 1 277 ? 15.115 1.985 -24.579 1.00 86.62 277 LEU A C 1
ATOM 2199 O O . LEU A 1 277 ? 14.060 2.214 -25.191 1.00 86.62 277 LEU A O 1
ATOM 2203 N N . PRO A 1 278 ? 15.775 0.816 -24.692 1.00 87.88 278 PRO A N 1
ATOM 2204 C CA . PRO A 1 278 ? 15.316 -0.251 -25.565 1.00 87.88 278 PRO A CA 1
ATOM 2205 C C . PRO A 1 278 ? 14.020 -0.856 -25.030 1.00 87.88 278 PRO A C 1
ATOM 2207 O O . PRO A 1 278 ? 13.770 -0.900 -23.823 1.00 87.88 278 PRO A O 1
ATOM 2210 N N . ALA A 1 279 ? 13.192 -1.367 -25.937 1.00 91.81 279 ALA A N 1
ATOM 2211 C CA . ALA A 1 279 ? 12.066 -2.181 -25.526 1.00 91.81 279 ALA A CA 1
ATOM 2212 C C . ALA A 1 279 ? 12.581 -3.486 -24.913 1.00 91.81 279 ALA A C 1
ATOM 2214 O O . ALA A 1 279 ? 13.392 -4.208 -25.490 1.00 91.81 279 ALA A O 1
ATOM 2215 N N . ARG A 1 280 ? 12.102 -3.763 -23.707 1.00 93.19 280 ARG A N 1
ATOM 2216 C CA . ARG A 1 280 ? 12.458 -4.938 -22.911 1.00 93.19 280 ARG A CA 1
ATOM 2217 C C . ARG A 1 280 ? 11.413 -6.046 -23.013 1.00 93.19 280 ARG A C 1
ATOM 2219 O O . ARG A 1 280 ? 11.667 -7.177 -22.626 1.00 93.19 280 ARG A O 1
ATOM 2226 N N . GLU A 1 281 ? 10.231 -5.714 -23.518 1.00 94.12 281 GLU A N 1
ATOM 2227 C CA . GLU A 1 281 ? 9.071 -6.595 -23.551 1.00 94.12 281 GLU A CA 1
ATOM 2228 C C . GLU A 1 281 ? 8.347 -6.470 -24.893 1.00 94.12 281 GLU A C 1
ATOM 2230 O O . GLU A 1 281 ? 8.471 -5.472 -25.607 1.00 94.12 281 GLU A O 1
ATOM 2235 N N . THR A 1 282 ? 7.554 -7.488 -25.223 1.00 95.00 282 THR A N 1
ATOM 2236 C CA . THR A 1 282 ? 6.681 -7.484 -26.400 1.00 95.00 282 THR A CA 1
ATOM 2237 C C . THR A 1 282 ? 5.237 -7.669 -25.972 1.00 95.00 282 THR A C 1
ATOM 2239 O O . THR A 1 282 ? 4.933 -8.311 -24.969 1.00 95.00 282 THR A O 1
ATOM 2242 N N . CYS A 1 283 ? 4.319 -7.098 -26.740 1.00 94.62 283 CYS A N 1
ATOM 2243 C CA . CYS A 1 283 ? 2.897 -7.206 -26.485 1.00 94.62 283 CYS A CA 1
ATOM 2244 C C . CYS A 1 283 ? 2.442 -8.664 -26.616 1.00 94.62 283 CYS A C 1
ATOM 2246 O O . CYS A 1 283 ? 2.557 -9.250 -27.695 1.00 94.62 283 CYS A O 1
ATOM 2248 N N . GLY A 1 284 ? 1.821 -9.223 -25.574 1.00 91.00 284 GLY A N 1
ATOM 2249 C CA . GLY A 1 284 ? 1.275 -10.583 -25.600 1.00 91.00 284 GLY A CA 1
ATOM 2250 C C . GLY A 1 284 ? 0.308 -10.848 -26.765 1.00 91.00 284 GLY A C 1
ATOM 2251 O O . GLY A 1 284 ? 0.292 -11.962 -27.293 1.00 91.00 284 GLY A O 1
ATOM 2252 N N . ILE A 1 285 ? -0.411 -9.814 -27.228 1.00 93.38 285 ILE A N 1
ATOM 2253 C CA . ILE A 1 285 ? -1.435 -9.888 -28.283 1.00 93.38 285 ILE A CA 1
ATOM 2254 C C . ILE A 1 285 ? -0.833 -9.701 -29.681 1.00 93.38 285 ILE A C 1
ATOM 2256 O O . ILE A 1 285 ? -0.971 -10.574 -30.533 1.00 93.38 285 ILE A O 1
ATOM 2260 N N . CYS A 1 286 ? -0.177 -8.566 -29.942 1.00 94.50 286 CYS A N 1
ATOM 2261 C CA . CYS A 1 286 ? 0.265 -8.204 -31.293 1.00 94.50 286 CYS A CA 1
ATOM 2262 C C . CYS A 1 286 ? 1.770 -8.329 -31.538 1.00 94.50 286 CYS A C 1
ATOM 2264 O O . CYS A 1 286 ? 2.208 -7.997 -32.636 1.00 94.50 286 CYS A O 1
ATOM 2266 N N . LYS A 1 287 ? 2.538 -8.773 -30.534 1.00 95.00 287 LYS A N 1
ATOM 2267 C CA . LYS A 1 287 ? 3.994 -9.012 -30.571 1.00 95.00 287 LYS A CA 1
ATOM 2268 C C . LYS A 1 287 ? 4.875 -7.797 -30.890 1.00 95.00 287 LYS A C 1
ATOM 2270 O O . LYS A 1 287 ? 6.084 -7.945 -30.992 1.00 95.00 287 LYS A O 1
ATOM 2275 N N . GLU A 1 288 ? 4.284 -6.609 -30.985 1.00 95.94 288 GLU A N 1
ATOM 2276 C CA . GLU A 1 288 ? 5.017 -5.345 -31.100 1.00 95.94 288 GLU A CA 1
ATOM 2277 C C . GLU A 1 288 ? 5.763 -5.034 -29.800 1.00 95.94 288 GLU A C 1
ATOM 2279 O O . GLU A 1 288 ? 5.312 -5.402 -28.713 1.00 95.94 288 GLU A O 1
ATOM 2284 N N . GLU A 1 289 ? 6.874 -4.320 -29.919 1.00 95.81 289 GLU A N 1
ATOM 2285 C CA . GLU A 1 289 ? 7.687 -3.862 -28.796 1.00 95.81 289 GLU A CA 1
ATOM 2286 C C . GLU A 1 289 ? 6.910 -2.934 -27.847 1.00 95.81 289 GLU A C 1
ATOM 2288 O O . GLU A 1 289 ? 6.143 -2.068 -28.276 1.00 95.81 289 GLU A O 1
ATOM 2293 N N . VAL A 1 290 ? 7.120 -3.109 -26.539 1.00 94.81 290 VAL A N 1
ATOM 2294 C CA . VAL A 1 290 ? 6.502 -2.301 -25.480 1.00 94.81 290 VAL A CA 1
ATOM 2295 C C . VAL A 1 290 ? 7.597 -1.628 -24.658 1.00 94.81 290 VAL A C 1
ATOM 2297 O O . VAL A 1 290 ? 8.440 -2.292 -24.052 1.00 94.81 290 VAL A O 1
ATOM 2300 N N . LYS A 1 291 ? 7.577 -0.292 -24.629 1.00 92.56 291 LYS A N 1
ATOM 2301 C CA . LYS A 1 291 ? 8.523 0.519 -23.854 1.00 92.56 291 LYS A CA 1
ATOM 2302 C C . LYS A 1 291 ? 8.062 0.702 -22.405 1.00 92.56 291 LYS A C 1
ATOM 2304 O O . LYS A 1 291 ? 6.882 0.572 -22.065 1.00 92.56 291 LYS A O 1
ATOM 2309 N N . LEU A 1 292 ? 9.020 1.000 -21.529 1.00 92.25 292 LEU A N 1
ATOM 2310 C CA . LEU A 1 292 ? 8.761 1.336 -20.132 1.00 92.25 292 LEU A CA 1
ATOM 2311 C C . LEU A 1 292 ? 8.527 2.845 -19.985 1.00 92.25 292 LEU A C 1
ATOM 2313 O O . LEU A 1 292 ? 9.458 3.620 -19.761 1.00 92.25 292 LEU A O 1
ATOM 2317 N N . ASP A 1 293 ? 7.270 3.260 -20.128 1.00 89.75 293 ASP A N 1
ATOM 2318 C CA . ASP A 1 293 ? 6.867 4.667 -20.002 1.00 89.75 293 ASP A CA 1
ATOM 2319 C C . ASP A 1 293 ? 6.239 5.015 -18.654 1.00 89.75 293 ASP A C 1
ATOM 2321 O O . ASP A 1 293 ? 6.543 6.071 -18.101 1.00 89.75 293 ASP A O 1
ATOM 2325 N N . ASP A 1 294 ? 5.448 4.105 -18.093 1.00 91.12 294 ASP A N 1
ATOM 2326 C CA . ASP A 1 294 ? 4.791 4.257 -16.798 1.00 91.12 294 ASP A CA 1
ATOM 2327 C C . ASP A 1 294 ? 5.012 3.005 -15.931 1.00 91.12 294 ASP A C 1
ATOM 2329 O O . ASP A 1 294 ? 5.238 1.903 -16.438 1.00 91.12 294 ASP A O 1
ATOM 2333 N N . LEU A 1 295 ? 4.991 3.183 -14.606 1.00 92.69 295 LEU A N 1
ATOM 2334 C CA . LEU A 1 295 ? 5.224 2.118 -13.625 1.00 92.69 295 LEU A CA 1
ATOM 2335 C C . LEU A 1 295 ? 4.040 1.159 -13.448 1.00 92.69 295 LEU A C 1
ATOM 2337 O O . LEU A 1 295 ? 4.232 0.039 -12.980 1.00 92.69 295 LEU A O 1
ATOM 2341 N N . LYS A 1 296 ? 2.820 1.609 -13.743 1.00 92.69 296 LYS A N 1
ATOM 2342 C CA . LYS A 1 296 ? 1.562 0.903 -13.471 1.00 92.69 296 LYS A CA 1
ATOM 2343 C C . LYS A 1 296 ? 0.891 0.416 -14.740 1.00 92.69 296 LYS A C 1
ATOM 2345 O O . LYS A 1 296 ? 0.210 -0.607 -14.693 1.00 92.69 296 LYS A O 1
ATOM 2350 N N . VAL A 1 297 ? 1.052 1.138 -15.842 1.00 93.75 297 VAL A N 1
ATOM 2351 C CA . VAL A 1 297 ? 0.394 0.834 -17.113 1.00 93.75 297 VAL A CA 1
ATOM 2352 C C . VAL A 1 297 ? 1.427 0.773 -18.230 1.00 93.75 297 VAL A C 1
ATOM 2354 O O . VAL A 1 297 ? 2.438 1.468 -18.221 1.00 93.75 297 VAL A O 1
ATOM 2357 N N . ALA A 1 298 ? 1.179 -0.084 -19.207 1.00 94.44 298 ALA A N 1
ATOM 2358 C CA . ALA A 1 298 ? 1.919 -0.120 -20.451 1.00 94.44 298 ALA A CA 1
ATOM 2359 C C . ALA A 1 298 ? 0.939 -0.180 -21.615 1.00 94.44 298 ALA A C 1
ATOM 2361 O O . ALA A 1 298 ? -0.071 -0.879 -21.545 1.00 94.44 298 ALA A O 1
ATOM 2362 N N . GLN A 1 299 ? 1.260 0.513 -22.700 1.00 95.31 299 GLN A N 1
ATOM 2363 C CA . GLN A 1 299 ? 0.473 0.472 -23.921 1.00 95.31 299 GLN A CA 1
ATOM 2364 C C . GLN A 1 299 ? 1.387 0.160 -25.104 1.00 95.31 299 GLN A C 1
ATOM 2366 O O . GLN A 1 299 ? 2.442 0.770 -25.263 1.00 95.31 299 GLN A O 1
ATOM 2371 N N . CYS A 1 300 ? 1.002 -0.813 -25.929 1.00 95.06 300 CYS A N 1
ATOM 2372 C CA . CYS A 1 300 ? 1.736 -1.105 -27.162 1.00 95.06 300 CYS A CA 1
ATOM 2373 C C . CYS A 1 300 ? 1.371 -0.102 -28.279 1.00 95.06 300 CYS A C 1
ATOM 2375 O O . CYS A 1 300 ? 0.302 0.512 -28.217 1.00 95.06 300 CYS A O 1
ATOM 2377 N N . PRO A 1 301 ? 2.163 0.002 -29.366 1.00 95.19 301 PRO A N 1
ATOM 2378 C CA . PRO A 1 301 ? 1.880 0.917 -30.482 1.00 95.19 301 PRO A CA 1
ATOM 2379 C C . PRO A 1 301 ? 0.521 0.708 -31.171 1.00 95.19 301 PRO A C 1
ATOM 2381 O O . PRO A 1 301 ? 0.000 1.620 -31.806 1.00 95.19 301 PRO A O 1
ATOM 2384 N N . LYS A 1 302 ? -0.073 -0.488 -31.049 1.00 95.00 302 LYS A N 1
ATOM 2385 C CA . LYS A 1 302 ? -1.412 -0.811 -31.579 1.00 95.00 302 LYS A CA 1
ATOM 2386 C C . LYS A 1 302 ? -2.552 -0.524 -30.594 1.00 95.00 302 LYS A C 1
ATOM 2388 O O . LYS A 1 302 ? -3.700 -0.830 -30.898 1.00 95.00 302 LYS A O 1
ATOM 2393 N N . GLY A 1 303 ? -2.256 0.040 -29.424 1.00 94.88 303 GLY A N 1
ATOM 2394 C CA . GLY A 1 303 ? -3.251 0.502 -28.458 1.00 94.88 303 GLY A CA 1
ATOM 2395 C C . GLY A 1 303 ? -3.677 -0.511 -27.391 1.00 94.88 303 GLY A C 1
ATOM 2396 O O . GLY A 1 303 ? -4.455 -0.135 -26.519 1.00 94.88 303 GLY A O 1
ATOM 2397 N N . HIS A 1 304 ? -3.176 -1.755 -27.400 1.00 94.94 304 HIS A N 1
ATOM 2398 C CA . HIS A 1 304 ? -3.434 -2.705 -26.305 1.00 94.94 304 HIS A CA 1
ATOM 2399 C C . HIS A 1 304 ? -2.782 -2.227 -25.006 1.00 94.94 304 HIS A C 1
ATOM 2401 O O . HIS A 1 304 ? -1.580 -1.949 -24.999 1.00 94.94 304 HIS A O 1
ATOM 2407 N N . GLU A 1 305 ? -3.573 -2.175 -23.938 1.00 95.19 305 GLU A N 1
ATOM 2408 C CA . GLU A 1 305 ? -3.172 -1.715 -22.611 1.00 95.19 305 GLU A CA 1
ATOM 2409 C C . GLU A 1 305 ? -3.003 -2.898 -21.650 1.00 95.19 305 GLU A C 1
ATOM 2411 O O . GLU A 1 305 ? -3.813 -3.827 -21.636 1.00 95.19 305 GLU A O 1
ATOM 2416 N N . PHE A 1 306 ? -1.949 -2.851 -20.840 1.00 94.56 306 PHE A N 1
ATOM 2417 C CA . PHE A 1 306 ? -1.606 -3.855 -19.840 1.00 94.56 306 PHE A CA 1
ATOM 2418 C C . PHE A 1 306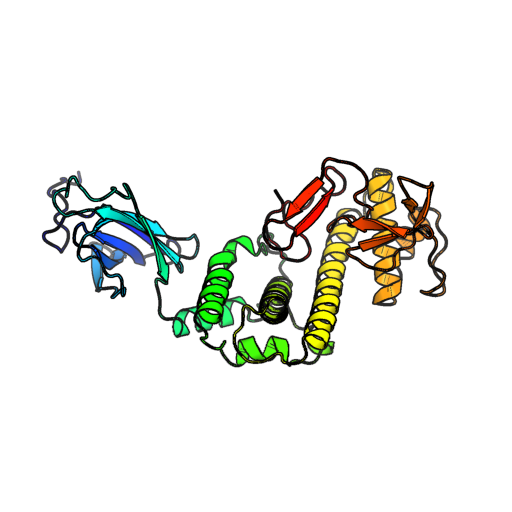 ? -1.286 -3.172 -18.517 1.00 94.56 306 PHE A C 1
ATOM 2420 O O . PHE A 1 306 ? -0.641 -2.124 -18.482 1.00 94.56 306 PHE A O 1
ATOM 2427 N N . THR A 1 307 ? -1.675 -3.794 -17.408 1.00 94.38 307 THR A N 1
ATOM 2428 C CA . THR A 1 307 ? -1.175 -3.389 -16.092 1.00 94.38 307 THR A CA 1
ATOM 2429 C C . THR A 1 307 ? 0.219 -3.973 -15.881 1.00 94.38 307 THR A C 1
ATOM 2431 O O . THR A 1 307 ? 0.490 -5.100 -16.294 1.00 94.38 307 THR A O 1
ATOM 2434 N N . ARG A 1 308 ? 1.102 -3.228 -15.221 1.00 95.25 308 ARG A N 1
ATOM 2435 C CA . ARG A 1 308 ? 2.411 -3.717 -14.788 1.00 95.25 308 ARG A CA 1
ATOM 2436 C C . ARG A 1 308 ? 2.339 -4.300 -13.386 1.00 95.25 308 ARG A C 1
ATOM 2438 O O . ARG A 1 308 ? 1.622 -3.810 -12.511 1.00 95.25 308 ARG A O 1
ATOM 2445 N N . CYS A 1 309 ? 3.124 -5.342 -13.165 1.00 94.50 309 CYS A N 1
ATOM 2446 C CA . CYS A 1 309 ? 3.317 -5.929 -11.854 1.00 94.50 309 CYS A CA 1
ATOM 2447 C C . CYS A 1 309 ? 3.972 -4.908 -10.915 1.00 94.50 309 CYS A C 1
ATOM 2449 O O . CYS A 1 309 ? 5.070 -4.426 -11.185 1.00 94.50 309 CYS A O 1
ATOM 2451 N N . CYS A 1 310 ? 3.361 -4.628 -9.763 1.00 93.25 310 CYS A N 1
ATOM 2452 C CA . CYS A 1 310 ? 3.904 -3.672 -8.797 1.00 93.25 310 CYS A CA 1
ATOM 2453 C C . CYS A 1 310 ? 5.208 -4.138 -8.134 1.00 93.25 310 CYS A C 1
ATOM 2455 O O . CYS A 1 310 ? 5.832 -3.364 -7.420 1.00 93.25 310 CYS A O 1
ATOM 2457 N N . GLN A 1 311 ? 5.601 -5.399 -8.317 1.00 92.88 311 GLN A N 1
ATOM 2458 C CA . GLN A 1 311 ? 6.837 -5.961 -7.777 1.00 92.88 311 GLN A CA 1
ATOM 2459 C C . GLN A 1 311 ? 7.891 -6.169 -8.863 1.00 92.88 311 GLN A C 1
ATOM 2461 O O . GLN A 1 311 ? 9.044 -5.842 -8.649 1.00 92.88 311 GLN A O 1
ATOM 2466 N N . SER A 1 312 ? 7.532 -6.686 -10.037 1.00 94.31 312 SER A N 1
ATOM 2467 C CA . SER A 1 312 ? 8.516 -7.003 -11.080 1.00 94.31 312 SER A CA 1
ATOM 2468 C C . SER A 1 312 ? 8.587 -5.987 -12.218 1.00 94.31 312 SER A C 1
ATOM 2470 O O . SER A 1 312 ? 9.478 -6.094 -13.056 1.00 94.31 312 SER A O 1
ATOM 2472 N N . LEU A 1 313 ? 7.655 -5.034 -12.281 1.00 95.88 313 LEU A N 1
ATOM 2473 C CA . LEU A 1 313 ? 7.420 -4.128 -13.412 1.00 95.88 313 LEU A CA 1
ATOM 2474 C C . LEU A 1 313 ? 7.060 -4.812 -14.736 1.00 95.88 313 LEU A C 1
ATOM 2476 O O . LEU A 1 313 ? 6.707 -4.105 -15.672 1.00 95.88 313 LEU A O 1
ATOM 2480 N N . LEU A 1 314 ? 7.084 -6.144 -14.817 1.00 95.56 314 LEU A N 1
ATOM 2481 C CA . LEU A 1 314 ? 6.696 -6.895 -16.011 1.00 95.56 314 LEU A CA 1
ATOM 2482 C C . LEU A 1 314 ? 5.226 -6.653 -16.373 1.00 95.56 314 LEU A C 1
ATOM 2484 O O . LEU A 1 314 ? 4.404 -6.367 -15.493 1.00 95.56 314 LEU A O 1
ATOM 2488 N N . LEU A 1 315 ? 4.885 -6.818 -17.649 1.00 95.31 315 LEU A N 1
ATOM 2489 C CA . LEU A 1 315 ? 3.495 -6.830 -18.104 1.00 95.31 315 LEU A CA 1
ATOM 2490 C C . LEU A 1 315 ? 2.720 -7.977 -17.439 1.00 95.31 315 LEU A C 1
ATOM 2492 O O . LEU A 1 315 ? 3.156 -9.124 -17.429 1.00 95.31 315 LEU A O 1
ATOM 2496 N N . CYS A 1 316 ? 1.536 -7.677 -16.910 1.00 92.38 316 CYS A N 1
ATOM 2497 C CA . CYS A 1 316 ? 0.595 -8.684 -16.427 1.00 92.38 316 CYS A CA 1
ATOM 2498 C C . CYS A 1 316 ? -0.318 -9.147 -17.568 1.00 92.38 316 CYS A C 1
ATOM 2500 O O . CYS A 1 316 ? -1.521 -8.889 -17.557 1.00 92.38 316 CYS A O 1
ATOM 2502 N N . ASP A 1 317 ? 0.259 -9.802 -18.573 1.00 85.44 317 ASP A N 1
ATOM 2503 C CA . ASP A 1 317 ? -0.461 -10.343 -19.731 1.00 85.44 317 ASP A CA 1
ATOM 2504 C C . ASP A 1 317 ? -0.853 -11.826 -19.572 1.00 85.44 317 ASP A C 1
ATOM 2506 O O . ASP A 1 317 ? -1.638 -12.345 -20.369 1.00 85.44 317 ASP A O 1
ATOM 2510 N N . VAL A 1 318 ? -0.376 -12.492 -18.512 1.00 78.19 318 VAL A N 1
ATOM 2511 C CA . VAL A 1 318 ? -0.682 -13.894 -18.185 1.00 78.19 318 VAL A CA 1
ATOM 2512 C C . VAL A 1 318 ? -1.228 -14.030 -16.755 1.00 78.19 318 VAL A C 1
ATOM 2514 O O . VAL A 1 318 ? -0.737 -13.424 -15.805 1.00 78.19 318 VAL A O 1
ATOM 2517 N N . VAL A 1 319 ? -2.270 -14.852 -16.603 1.00 76.25 319 VAL A N 1
ATOM 2518 C CA . VAL A 1 319 ? -2.892 -15.247 -15.324 1.00 76.25 319 VAL A CA 1
ATOM 2519 C C . VAL A 1 319 ? -2.205 -16.531 -14.827 1.00 76.25 319 VAL A C 1
ATOM 2521 O O . VAL A 1 319 ? -1.953 -17.408 -15.655 1.00 76.25 319 VAL A O 1
ATOM 2524 N N . PRO A 1 320 ? -1.941 -16.712 -13.514 1.00 84.88 320 PRO A N 1
ATOM 2525 C CA . PRO A 1 320 ? -2.479 -15.966 -12.369 1.00 84.88 320 PRO A CA 1
ATOM 2526 C C . PRO A 1 320 ? -1.622 -14.801 -11.849 1.00 84.88 320 PRO A C 1
ATOM 2528 O O . PRO A 1 320 ? -0.409 -14.907 -11.707 1.00 84.88 320 PRO A O 1
ATOM 2531 N N . PHE A 1 321 ? -2.300 -13.729 -11.429 1.00 88.50 321 PHE A N 1
ATOM 2532 C CA . PHE A 1 321 ? -1.737 -12.632 -10.637 1.00 88.50 321 PHE A CA 1
ATOM 2533 C C . PHE A 1 321 ? -2.594 -12.367 -9.393 1.00 88.50 321 PHE A C 1
ATOM 2535 O O . PHE A 1 321 ? -3.786 -12.678 -9.361 1.00 88.50 321 PHE A O 1
ATOM 2542 N N . ASN A 1 322 ? -1.973 -11.775 -8.379 1.00 89.31 322 ASN A N 1
ATOM 2543 C CA . ASN A 1 322 ? -2.604 -11.303 -7.153 1.00 89.31 322 ASN A CA 1
ATOM 2544 C C . ASN A 1 322 ? -3.028 -9.840 -7.304 1.00 89.31 322 ASN A C 1
ATOM 2546 O O . ASN A 1 322 ? -2.393 -9.086 -8.043 1.00 89.31 322 ASN A O 1
ATOM 2550 N N . SER A 1 323 ? -4.080 -9.416 -6.600 1.00 91.19 323 SER A N 1
ATOM 2551 C CA . SER A 1 323 ? -4.532 -8.017 -6.610 1.00 91.19 323 SER A CA 1
ATOM 2552 C C . SER A 1 323 ? -4.583 -7.456 -5.198 1.00 91.19 323 SER A C 1
ATOM 2554 O O . SER A 1 323 ? -5.183 -8.027 -4.288 1.00 91.19 323 SER A O 1
ATOM 2556 N N . CYS A 1 324 ? -3.967 -6.293 -5.012 1.00 89.75 324 CYS A N 1
ATOM 2557 C CA . CYS A 1 324 ? -3.997 -5.595 -3.742 1.00 89.75 324 CYS A CA 1
ATOM 2558 C C . CYS A 1 324 ? -5.431 -5.124 -3.425 1.00 89.75 324 CYS A C 1
ATOM 2560 O O . CYS A 1 324 ? -5.971 -4.288 -4.158 1.00 89.75 324 CYS A O 1
ATOM 2562 N N . PRO A 1 325 ? -6.034 -5.512 -2.285 1.00 86.44 325 PRO A N 1
ATOM 2563 C CA . PRO A 1 325 ? -7.400 -5.108 -1.951 1.00 86.44 325 PRO A CA 1
ATOM 2564 C C . PRO A 1 325 ? -7.537 -3.590 -1.769 1.00 86.44 325 PRO A C 1
ATOM 2566 O O . PRO A 1 325 ? -8.578 -3.034 -2.127 1.00 86.44 325 PRO A O 1
ATOM 2569 N N . ALA A 1 326 ? -6.476 -2.931 -1.282 1.00 85.44 326 ALA A N 1
ATOM 2570 C CA . ALA A 1 326 ? -6.450 -1.500 -0.989 1.00 85.44 326 ALA A CA 1
ATOM 2571 C C . ALA A 1 326 ? -6.266 -0.602 -2.226 1.00 85.44 326 ALA A C 1
ATOM 2573 O O . ALA A 1 326 ? -7.058 0.312 -2.425 1.00 85.44 326 ALA A O 1
ATOM 2574 N N . CYS A 1 327 ? -5.238 -0.836 -3.054 1.00 88.06 327 CYS A N 1
ATOM 2575 C CA . CYS A 1 327 ? -4.913 0.045 -4.187 1.00 88.06 327 CYS A CA 1
ATOM 2576 C C . CYS A 1 327 ? -5.120 -0.579 -5.575 1.00 88.06 327 CYS A C 1
ATOM 2578 O O . CYS A 1 327 ? -4.788 0.061 -6.567 1.00 88.06 327 CYS A O 1
ATOM 2580 N N . LYS A 1 328 ? -5.624 -1.818 -5.652 1.00 90.81 328 LYS A N 1
ATOM 2581 C CA . LYS A 1 328 ? -5.905 -2.581 -6.886 1.00 90.81 328 LYS A CA 1
ATOM 2582 C C . LYS A 1 328 ? -4.705 -2.891 -7.786 1.00 90.81 328 LYS A C 1
ATOM 2584 O O . LYS A 1 328 ? -4.878 -3.572 -8.791 1.00 90.81 328 LYS A O 1
ATOM 2589 N N . SER A 1 329 ? -3.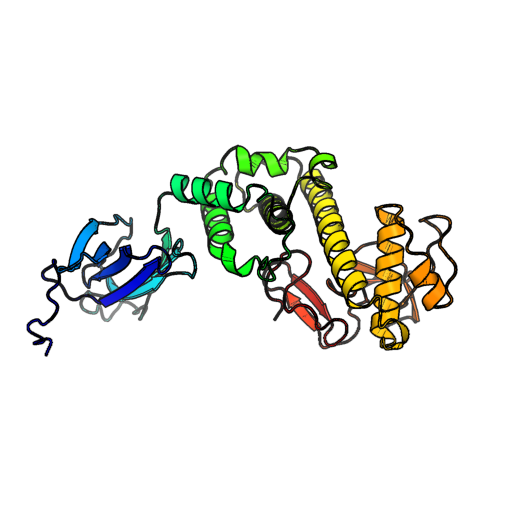499 -2.479 -7.397 1.00 92.06 329 SER A N 1
ATOM 2590 C CA . SER A 1 329 ? -2.260 -2.874 -8.074 1.00 92.06 329 SER A CA 1
ATOM 2591 C C . SER A 1 329 ? -2.111 -4.393 -8.092 1.00 92.06 329 SER A C 1
ATOM 2593 O O . SER A 1 329 ? -2.525 -5.071 -7.148 1.00 92.06 329 SER A O 1
ATOM 2595 N N . VAL A 1 330 ? -1.513 -4.913 -9.157 1.00 92.56 330 VAL A N 1
ATOM 2596 C CA . VAL A 1 330 ? -1.380 -6.351 -9.403 1.00 92.56 330 VAL A CA 1
ATOM 2597 C C . VAL A 1 330 ? 0.048 -6.827 -9.160 1.00 92.56 330 VAL A C 1
ATOM 2599 O O . VAL A 1 330 ? 0.993 -6.070 -9.368 1.00 92.56 330 VAL A O 1
ATOM 2602 N N . ALA A 1 331 ? 0.211 -8.079 -8.742 1.00 91.62 331 ALA A N 1
ATOM 2603 C CA . ALA A 1 331 ? 1.509 -8.726 -8.579 1.00 91.62 331 ALA A CA 1
ATOM 2604 C C . ALA A 1 331 ? 1.498 -10.104 -9.254 1.00 91.62 331 ALA A C 1
ATOM 2606 O O . ALA A 1 331 ? 0.647 -10.939 -8.948 1.00 91.62 331 ALA A O 1
ATOM 2607 N N . LEU A 1 332 ? 2.425 -10.336 -10.182 1.00 90.62 332 LEU A N 1
ATOM 2608 C CA . LEU A 1 332 ? 2.639 -11.652 -10.782 1.00 90.62 332 LEU A CA 1
ATOM 2609 C C . LEU A 1 332 ? 3.139 -12.636 -9.725 1.00 90.62 332 LEU A C 1
ATOM 2611 O O . LEU A 1 332 ? 3.959 -12.279 -8.878 1.00 90.62 332 LEU A O 1
ATOM 2615 N N . LYS A 1 333 ? 2.671 -13.882 -9.810 1.00 85.50 333 LYS A N 1
ATOM 2616 C CA . LYS A 1 333 ? 3.205 -14.970 -8.989 1.00 85.50 333 LYS A CA 1
ATOM 2617 C C . LYS A 1 333 ? 4.581 -15.391 -9.509 1.00 85.50 333 LYS A C 1
ATOM 2619 O O . LYS A 1 333 ? 4.870 -15.253 -10.694 1.00 85.50 333 LYS A O 1
ATOM 2624 N N . ASP A 1 334 ? 5.420 -15.889 -8.607 1.00 83.44 334 ASP A N 1
ATOM 2625 C CA . ASP A 1 334 ? 6.661 -16.611 -8.918 1.00 83.44 334 ASP A CA 1
ATOM 2626 C C . ASP A 1 334 ? 7.800 -15.812 -9.590 1.00 83.44 334 ASP A C 1
ATOM 2628 O O . ASP A 1 334 ? 8.791 -16.408 -10.008 1.00 83.44 334 ASP A O 1
ATOM 2632 N N . ILE A 1 335 ? 7.731 -14.474 -9.651 1.00 89.88 335 ILE A N 1
ATOM 2633 C CA . ILE A 1 335 ? 8.882 -13.651 -10.079 1.00 89.88 335 ILE A CA 1
ATOM 2634 C C . ILE A 1 335 ? 9.759 -13.290 -8.880 1.00 89.88 335 ILE A C 1
ATOM 2636 O O . ILE A 1 335 ? 10.929 -13.665 -8.809 1.00 89.88 335 ILE A O 1
ATOM 2640 N N . TRP A 1 336 ? 9.185 -12.581 -7.909 1.00 87.62 336 TRP A N 1
ATOM 2641 C CA . TRP A 1 336 ? 9.870 -12.180 -6.686 1.00 87.62 336 TRP A CA 1
ATOM 2642 C C . TRP A 1 336 ? 9.094 -12.694 -5.476 1.00 87.62 336 TRP A C 1
ATOM 2644 O O . TRP A 1 336 ? 8.019 -12.198 -5.167 1.00 87.62 336 TRP A O 1
ATOM 2654 N N . ASN A 1 337 ? 9.667 -13.656 -4.751 1.00 73.06 337 ASN A N 1
ATOM 2655 C CA . ASN A 1 337 ? 9.050 -14.242 -3.551 1.00 73.06 337 ASN A CA 1
ATOM 2656 C C . ASN A 1 337 ? 9.503 -13.553 -2.251 1.00 73.06 337 ASN A C 1
ATOM 2658 O O . ASN A 1 337 ? 9.427 -14.135 -1.172 1.00 73.06 337 ASN A O 1
ATOM 2662 N N . PHE A 1 338 ? 10.017 -12.323 -2.344 1.00 68.31 338 PHE A N 1
ATOM 2663 C CA . PHE A 1 338 ? 10.559 -11.606 -1.188 1.00 68.31 338 PHE A CA 1
ATOM 2664 C C . PHE A 1 338 ? 9.485 -11.074 -0.245 1.00 68.31 338 PHE A C 1
ATOM 2666 O O . PHE A 1 338 ? 9.783 -10.816 0.920 1.00 68.31 338 PHE A O 1
ATOM 2673 N N . ASP A 1 339 ? 8.281 -10.805 -0.758 1.00 70.56 339 ASP A N 1
ATOM 2674 C CA . ASP A 1 339 ? 7.333 -9.970 -0.039 1.00 70.56 339 ASP A CA 1
ATOM 2675 C C . ASP A 1 339 ? 5.869 -10.255 -0.433 1.00 70.56 339 ASP A C 1
ATOM 2677 O O . ASP A 1 339 ? 5.515 -10.081 -1.602 1.00 70.56 339 ASP A O 1
ATOM 2681 N N . PRO A 1 340 ? 4.988 -10.665 0.505 1.00 81.00 340 PRO A N 1
ATOM 2682 C CA . PRO A 1 340 ? 3.556 -10.787 0.236 1.00 81.00 340 PRO A CA 1
ATOM 2683 C C . PRO A 1 340 ? 2.848 -9.422 0.180 1.00 81.00 340 PRO A C 1
ATOM 2685 O O . PRO A 1 340 ? 1.629 -9.368 0.014 1.00 81.00 340 PRO A O 1
ATOM 2688 N N . TYR A 1 341 ? 3.559 -8.307 0.366 1.00 86.31 341 TYR A N 1
ATOM 2689 C CA . TYR A 1 341 ? 2.986 -6.967 0.383 1.00 86.31 341 TYR A CA 1
ATOM 2690 C C . TYR A 1 341 ? 3.052 -6.284 -0.993 1.00 86.31 341 TYR A C 1
ATOM 2692 O O . TYR A 1 341 ? 4.001 -6.410 -1.770 1.00 86.31 341 TYR A O 1
ATOM 2700 N N . CYS A 1 342 ? 2.018 -5.499 -1.289 1.00 89.38 342 CYS A N 1
ATOM 2701 C CA . CYS A 1 342 ? 1.979 -4.589 -2.419 1.00 89.38 342 CYS A CA 1
ATOM 2702 C C . CYS A 1 342 ? 3.029 -3.492 -2.242 1.00 89.38 342 CYS A C 1
ATOM 2704 O O . CYS A 1 342 ? 2.985 -2.746 -1.263 1.00 89.38 342 CYS A O 1
ATOM 2706 N N . THR A 1 343 ? 3.902 -3.330 -3.234 1.00 90.38 343 THR A N 1
ATOM 2707 C CA . THR A 1 343 ? 4.977 -2.334 -3.210 1.00 90.38 343 THR A CA 1
ATOM 2708 C C . THR A 1 343 ? 4.470 -0.919 -2.975 1.00 90.38 343 THR A C 1
ATOM 2710 O O . THR A 1 343 ? 5.080 -0.191 -2.211 1.00 90.38 343 THR A O 1
ATOM 2713 N N . TYR A 1 344 ? 3.347 -0.516 -3.577 1.00 89.94 344 TYR A N 1
ATOM 2714 C CA . TYR A 1 344 ? 2.891 0.877 -3.508 1.00 89.94 344 TYR A CA 1
ATOM 2715 C C . TYR A 1 344 ? 2.246 1.262 -2.181 1.00 89.94 344 TYR A C 1
ATOM 2717 O O . TYR A 1 344 ? 2.359 2.407 -1.757 1.00 89.94 344 TYR A O 1
ATOM 2725 N N . CYS A 1 345 ? 1.518 0.351 -1.537 1.00 88.00 345 CYS A N 1
ATOM 2726 C CA . CYS A 1 345 ? 0.761 0.693 -0.333 1.00 88.00 345 CYS A CA 1
ATOM 2727 C C . CYS A 1 345 ? 1.110 -0.152 0.887 1.00 88.00 345 CYS A C 1
ATOM 2729 O O . CYS A 1 345 ? 0.462 0.025 1.907 1.00 88.00 345 CYS A O 1
ATOM 2731 N N . GLY A 1 346 ? 2.055 -1.090 0.788 1.00 86.62 346 GLY A N 1
ATOM 2732 C CA . GLY A 1 346 ? 2.507 -1.949 1.885 1.00 86.62 346 GLY A CA 1
ATOM 2733 C C . GLY A 1 346 ? 1.473 -2.951 2.413 1.00 86.62 346 GLY A C 1
ATOM 2734 O O . GLY A 1 346 ? 1.755 -3.654 3.379 1.00 86.62 346 GLY A O 1
ATOM 2735 N N . MET A 1 347 ? 0.274 -3.009 1.822 1.00 84.19 347 MET A N 1
ATOM 2736 C CA . MET A 1 347 ? -0.804 -3.924 2.222 1.00 84.19 347 MET A CA 1
ATOM 2737 C C . MET A 1 347 ? -0.580 -5.304 1.620 1.00 84.19 347 MET A C 1
ATOM 2739 O O . MET A 1 347 ? -0.065 -5.407 0.512 1.00 84.19 347 MET A O 1
ATOM 2743 N N . MET A 1 348 ? -1.015 -6.358 2.304 1.00 80.94 348 MET A N 1
ATOM 2744 C CA . MET A 1 348 ? -0.886 -7.728 1.801 1.00 80.94 348 MET A CA 1
ATOM 2745 C C . MET A 1 348 ? -1.639 -7.892 0.471 1.00 80.94 348 MET A C 1
ATOM 2747 O O . MET A 1 348 ? -2.825 -7.565 0.381 1.00 80.94 348 MET A O 1
ATOM 2751 N N . ALA A 1 349 ? -0.933 -8.345 -0.565 1.00 69.19 349 ALA A N 1
ATOM 2752 C CA . ALA A 1 349 ? -1.502 -8.705 -1.856 1.00 69.19 349 ALA A CA 1
ATOM 2753 C C . ALA A 1 349 ? -1.951 -10.171 -1.781 1.00 69.19 349 ALA A C 1
ATOM 2755 O O . ALA A 1 349 ? -1.129 -11.055 -1.548 1.00 69.19 349 ALA A O 1
ATOM 2756 N N . ILE A 1 350 ? -3.260 -10.405 -1.914 1.00 60.34 350 ILE A N 1
ATOM 2757 C CA . ILE A 1 350 ? -3.883 -11.737 -1.815 1.00 60.34 350 ILE A CA 1
ATOM 2758 C C . ILE A 1 350 ? -3.719 -12.483 -3.130 1.00 60.34 350 ILE A C 1
ATOM 2760 O O . ILE A 1 350 ? -4.031 -11.861 -4.176 1.00 60.34 350 ILE A O 1
#

Organism: NCBI:txid280406

InterPro domains:
  IPR024764 Transcription factor IIIC, putative zinc-finger [PF12660] (278-333)
  IPR029033 Histidine phosphatase superfamily [SSF53254] (105-183)
  IPR044230 General transcription factor 3C polypeptide 4 [PTHR15496] (246-346)